Protein AF-A0AAP8NKE2-F1 (afdb_monomer_lite)

Secondary structure (DSSP, 8-state):
-----------TTTTTTTT---------SS--S-S-STT-S-GGG--HHHHHHHHHHHTT-HHHHHHHHHHHHHS-SS-TTS---HHHHHHHHHHHHHHHHSPPP----TT------HHHHHHHHHHHHHHHHHHHHHHH-TT-TTHHHHHHHHHHHHHHHHHHHHHHHHHHHHHHHHHHHHH-PPPTT-HHHHS-HHHHHHHTTPPP--HHHHHHHHHHHHHHHHHHHHHHHHHHHHHHHHHHHHHHHHHHHSTT-HHHHHHHHHHTT--SHHHHHHHHHHHT-S-HHHHTT--TTHHHHHHHHTT--

Structure (mmCIF, N/CA/C/O backbone):
data_AF-A0AAP8NKE2-F1
#
_entry.id   AF-A0AAP8NKE2-F1
#
loop_
_atom_site.group_PDB
_atom_site.id
_atom_site.type_symbol
_atom_site.label_atom_id
_atom_site.label_alt_id
_atom_site.label_comp_id
_atom_site.label_asym_id
_atom_site.label_entity_id
_atom_site.label_seq_id
_atom_site.pdbx_PDB_ins_code
_atom_site.Cartn_x
_atom_site.Cartn_y
_atom_site.Cartn_z
_atom_site.occupancy
_atom_site.B_iso_or_equiv
_atom_site.auth_seq_id
_atom_site.auth_comp_id
_atom_site.auth_asym_id
_atom_site.auth_atom_id
_atom_site.pdbx_PDB_model_num
ATOM 1 N N . MET A 1 1 ? 34.740 36.047 9.895 1.00 31.75 1 MET A N 1
ATOM 2 C CA . MET A 1 1 ? 33.260 36.004 9.889 1.00 31.75 1 MET A CA 1
ATOM 3 C C . MET A 1 1 ? 32.836 34.550 9.964 1.00 31.75 1 MET A C 1
ATOM 5 O O . MET A 1 1 ? 33.446 33.742 9.278 1.00 31.75 1 MET A O 1
ATOM 9 N N . ALA A 1 2 ? 31.857 34.220 10.805 1.00 28.42 2 ALA A N 1
ATOM 10 C CA . ALA A 1 2 ? 31.288 32.878 10.921 1.00 28.42 2 ALA A CA 1
ATOM 11 C C . ALA A 1 2 ? 29.784 32.951 10.630 1.00 28.42 2 ALA A C 1
ATOM 13 O O . ALA A 1 2 ? 29.149 33.934 11.006 1.00 28.42 2 ALA A O 1
ATOM 14 N N . ALA A 1 3 ? 29.235 31.934 9.963 1.00 23.47 3 ALA A N 1
ATOM 15 C CA . ALA A 1 3 ? 27.813 31.847 9.640 1.00 23.47 3 ALA A CA 1
ATOM 16 C C . ALA A 1 3 ? 27.340 30.380 9.640 1.00 23.47 3 ALA A C 1
ATOM 18 O O . ALA A 1 3 ? 27.379 29.693 8.627 1.00 23.47 3 ALA A O 1
ATOM 19 N N . ASN A 1 4 ? 26.919 29.934 10.823 1.00 24.94 4 ASN A N 1
ATOM 20 C CA . ASN A 1 4 ? 25.889 28.926 11.097 1.00 24.94 4 ASN A CA 1
ATOM 21 C C . ASN A 1 4 ? 25.888 27.609 10.292 1.00 24.94 4 ASN A C 1
ATOM 23 O O . ASN A 1 4 ? 25.182 27.449 9.299 1.00 24.94 4 ASN A O 1
ATOM 27 N N . ILE A 1 5 ? 26.524 26.593 10.878 1.00 28.80 5 ILE A N 1
ATOM 28 C CA . ILE A 1 5 ? 26.078 25.198 10.764 1.00 28.80 5 ILE A CA 1
ATOM 29 C C . ILE A 1 5 ? 24.963 24.984 11.801 1.00 28.80 5 ILE A C 1
ATOM 31 O O . ILE A 1 5 ? 25.285 25.057 12.983 1.00 28.80 5 ILE A O 1
ATOM 35 N N . LEU A 1 6 ? 23.711 24.696 11.397 1.00 25.72 6 LEU A N 1
ATOM 36 C CA . LEU A 1 6 ? 22.800 23.697 12.014 1.00 25.72 6 LEU A CA 1
ATOM 37 C C . LEU A 1 6 ? 21.334 23.796 11.544 1.00 25.72 6 LEU A C 1
ATOM 39 O O . LEU A 1 6 ? 20.860 24.841 11.122 1.00 25.72 6 LEU A O 1
ATOM 43 N N . SER A 1 7 ? 20.622 22.687 11.777 1.00 23.08 7 SER A N 1
ATOM 44 C CA . SER A 1 7 ? 19.161 22.518 11.799 1.00 23.08 7 SER A CA 1
ATOM 45 C C . SER A 1 7 ? 18.411 22.601 10.462 1.00 23.08 7 SER A C 1
ATOM 47 O O . SER A 1 7 ? 18.131 23.662 9.919 1.00 23.08 7 SER A O 1
ATOM 49 N N . GLY A 1 8 ? 18.022 21.423 9.972 1.00 22.94 8 GLY A N 1
ATOM 50 C CA . GLY A 1 8 ? 17.239 21.226 8.750 1.00 22.94 8 GLY A CA 1
ATOM 51 C C . GLY A 1 8 ? 17.002 19.741 8.476 1.00 22.94 8 GLY A C 1
ATOM 52 O O . GLY A 1 8 ? 17.134 19.285 7.344 1.00 22.94 8 GLY A O 1
ATOM 53 N N . MET A 1 9 ? 16.762 18.949 9.531 1.00 25.30 9 MET A N 1
ATOM 54 C CA . MET A 1 9 ? 16.660 17.491 9.433 1.00 25.30 9 MET A CA 1
ATOM 55 C C . MET A 1 9 ? 15.400 17.068 8.671 1.00 25.30 9 MET A C 1
ATOM 57 O O . MET A 1 9 ? 14.356 16.809 9.269 1.00 25.30 9 MET A O 1
ATOM 61 N N . VAL A 1 10 ? 15.531 16.893 7.353 1.00 28.73 10 VAL A N 1
ATOM 62 C CA . VAL A 1 10 ? 14.685 15.950 6.612 1.00 28.73 10 VAL A CA 1
ATOM 63 C C . VAL A 1 10 ? 14.796 14.607 7.343 1.00 28.73 10 VAL A C 1
ATOM 65 O O . VAL A 1 10 ? 15.913 14.097 7.485 1.00 28.73 10 VAL A O 1
ATOM 68 N N . PRO A 1 11 ? 13.699 14.030 7.867 1.00 31.14 11 PRO A N 1
ATOM 69 C CA . PRO A 1 11 ? 13.800 12.771 8.581 1.00 31.14 11 PRO A CA 1
ATOM 70 C C . PRO A 1 11 ? 14.266 11.706 7.588 1.00 31.14 11 PRO A C 1
ATOM 72 O O . PRO A 1 11 ? 13.741 11.605 6.478 1.00 31.14 11 PRO A O 1
ATOM 75 N N . LEU A 1 12 ? 15.258 10.910 7.998 1.00 29.89 12 LEU A N 1
ATOM 76 C CA . LEU A 1 12 ? 15.998 9.970 7.140 1.00 29.89 12 LEU A CA 1
ATOM 77 C C . LEU A 1 12 ? 15.114 8.921 6.431 1.00 29.89 12 LEU A C 1
ATOM 79 O O . LEU A 1 12 ? 15.580 8.217 5.541 1.00 29.89 12 LEU A O 1
ATOM 83 N N . SER A 1 13 ? 13.833 8.833 6.792 1.00 34.12 13 SER A N 1
ATOM 84 C CA . SER A 1 13 ? 12.802 8.053 6.114 1.00 34.12 13 SER A CA 1
ATOM 85 C C . SER A 1 13 ? 12.299 8.642 4.786 1.00 34.12 13 SER A C 1
ATOM 87 O O . SER A 1 13 ? 11.795 7.863 3.986 1.00 34.12 13 SER A O 1
ATOM 89 N N . LEU A 1 14 ? 12.420 9.949 4.498 1.00 32.44 14 LEU A N 1
ATOM 90 C CA . LEU A 1 14 ? 12.044 10.494 3.174 1.00 32.44 14 LEU A CA 1
ATOM 91 C C . LEU A 1 14 ? 13.150 10.291 2.132 1.00 32.44 14 LEU A C 1
ATOM 93 O O . LEU A 1 14 ? 12.865 9.896 1.002 1.00 32.44 14 LEU A O 1
ATOM 97 N N . SER A 1 15 ? 14.412 10.509 2.510 1.00 29.72 15 SER A N 1
ATOM 98 C CA . SER A 1 15 ? 15.557 10.495 1.584 1.00 29.72 15 SER A CA 1
ATOM 99 C C . SER A 1 15 ? 15.799 9.139 0.900 1.00 29.72 15 SER A C 1
ATOM 101 O O . SER A 1 15 ? 16.466 9.087 -0.127 1.00 29.72 15 SER A O 1
ATOM 103 N N . PHE A 1 16 ? 15.238 8.050 1.440 1.00 34.50 16 PHE A N 1
ATOM 104 C CA . PHE A 1 16 ? 15.260 6.704 0.846 1.00 34.50 16 PHE A CA 1
ATOM 105 C C . PHE A 1 16 ? 13.999 6.339 0.032 1.00 34.50 16 PHE A C 1
ATOM 107 O O . PHE A 1 16 ? 13.976 5.288 -0.611 1.00 34.50 16 PHE A O 1
ATOM 114 N N . PHE A 1 17 ? 12.954 7.175 0.052 1.00 33.50 17 PHE A N 1
ATOM 115 C CA . PHE A 1 17 ? 11.680 6.928 -0.642 1.00 33.50 17 PHE A CA 1
ATOM 116 C C . PHE A 1 17 ? 11.489 7.776 -1.906 1.00 33.50 17 PHE A C 1
ATOM 118 O O . PHE A 1 17 ? 10.882 7.296 -2.856 1.00 33.50 17 PHE A O 1
ATOM 125 N N . LEU A 1 18 ? 12.047 8.989 -1.965 1.00 34.84 18 LEU A N 1
ATOM 126 C CA . LEU A 1 18 ? 11.842 9.955 -3.062 1.00 34.84 18 LEU A CA 1
ATOM 127 C C . LEU A 1 18 ? 12.580 9.632 -4.388 1.00 34.84 18 LEU A C 1
ATOM 129 O O . LEU A 1 18 ? 12.822 10.531 -5.187 1.00 34.84 18 LEU A O 1
ATOM 133 N N . LEU A 1 19 ? 12.971 8.375 -4.634 1.00 33.53 19 LEU A N 1
ATOM 134 C CA . LEU A 1 19 ? 13.782 7.993 -5.806 1.00 33.53 19 LEU A CA 1
ATOM 135 C C . LEU A 1 19 ? 13.310 6.744 -6.574 1.00 33.53 19 LEU A C 1
ATOM 137 O O . LEU A 1 19 ? 13.827 6.495 -7.658 1.00 33.53 19 LEU A O 1
ATOM 141 N N . PHE A 1 20 ? 12.362 5.951 -6.057 1.00 31.27 20 PHE A N 1
ATOM 142 C CA . PHE A 1 20 ? 11.960 4.672 -6.672 1.00 31.27 20 PHE A CA 1
ATOM 143 C C . PHE A 1 20 ? 10.499 4.319 -6.335 1.00 31.27 20 PHE A C 1
ATOM 145 O O . PHE A 1 20 ? 10.055 4.665 -5.241 1.00 31.27 20 PHE A O 1
ATOM 152 N N . SER A 1 21 ? 9.803 3.529 -7.178 1.00 26.30 21 SER A N 1
ATOM 153 C CA . SER A 1 21 ? 9.224 2.200 -6.811 1.00 26.30 21 SER A CA 1
ATOM 154 C C . SER A 1 21 ? 8.017 1.735 -7.672 1.00 26.30 21 SER A C 1
ATOM 156 O O . SER A 1 21 ? 6.879 1.962 -7.275 1.00 26.30 21 SER A O 1
ATOM 158 N N . LEU A 1 22 ? 8.206 1.017 -8.795 1.00 36.56 22 LEU A N 1
ATOM 159 C CA . LEU A 1 22 ? 7.122 0.647 -9.741 1.00 36.56 22 LEU A CA 1
ATOM 160 C C . LEU A 1 22 ? 6.667 -0.837 -9.694 1.00 36.56 22 LEU A C 1
ATOM 162 O O . LEU A 1 22 ? 7.452 -1.697 -10.070 1.00 36.56 22 LEU A O 1
ATOM 166 N N . GLY A 1 23 ? 5.379 -1.079 -9.374 1.00 36.84 23 GLY A N 1
ATOM 167 C CA . GLY A 1 23 ? 4.436 -2.071 -9.970 1.00 36.84 23 GLY A CA 1
ATOM 168 C C . GLY A 1 23 ? 4.787 -3.562 -10.037 1.00 36.84 23 GLY A C 1
ATOM 169 O O . GLY A 1 23 ? 5.824 -4.000 -9.561 1.00 36.84 23 GLY A O 1
ATOM 170 N N . SER A 1 24 ? 3.970 -4.430 -10.649 1.00 34.19 24 SER A N 1
ATOM 171 C CA . SER A 1 24 ? 2.506 -4.497 -10.918 1.00 34.19 24 SER A CA 1
ATOM 172 C C . SER A 1 24 ? 2.194 -5.991 -11.242 1.00 34.19 24 SER A C 1
ATOM 174 O O . SER A 1 24 ? 3.130 -6.772 -11.403 1.00 34.19 24 SER A O 1
ATOM 176 N N . ARG A 1 25 ? 0.992 -6.589 -11.293 1.00 38.47 25 ARG A N 1
ATOM 177 C CA . ARG A 1 25 ? -0.449 -6.260 -11.107 1.00 38.47 25 ARG A CA 1
ATOM 178 C C . ARG A 1 25 ? -1.024 -7.304 -10.078 1.00 38.47 25 ARG A C 1
ATOM 180 O O . ARG A 1 25 ? -0.215 -7.834 -9.310 1.00 38.47 25 ARG A O 1
ATOM 187 N N . ALA A 1 26 ? -2.301 -7.697 -9.908 1.00 26.69 26 ALA A N 1
ATOM 188 C CA . ALA A 1 26 ? -3.586 -7.598 -10.634 1.00 26.69 26 ALA A CA 1
ATOM 189 C C . ALA A 1 26 ? -4.785 -7.690 -9.628 1.00 26.69 26 ALA A C 1
ATOM 191 O O . ALA A 1 26 ? -4.562 -7.508 -8.435 1.00 26.69 26 ALA A O 1
ATOM 192 N N . ASP A 1 27 ?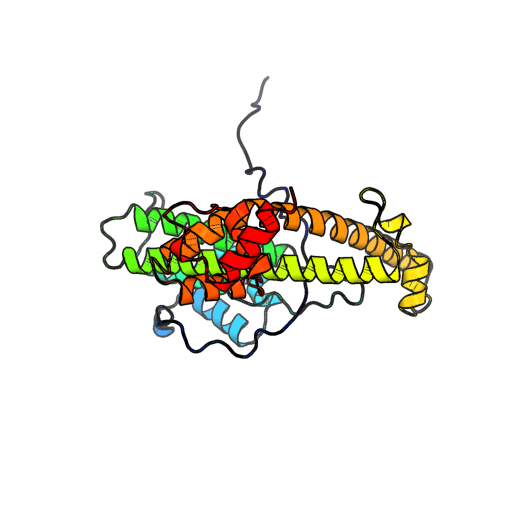 -6.001 -8.018 -10.103 1.00 28.39 27 ASP A N 1
ATOM 193 C CA . ASP A 1 27 ? -7.243 -8.350 -9.358 1.00 28.39 27 ASP A CA 1
ATOM 194 C C . ASP A 1 27 ? -7.671 -7.396 -8.222 1.00 28.39 27 ASP A C 1
ATOM 196 O O . ASP A 1 27 ? -7.591 -7.719 -7.038 1.00 28.39 27 ASP A O 1
ATOM 200 N N . GLU A 1 28 ? -8.228 -6.235 -8.590 1.00 32.09 28 GLU A N 1
ATOM 201 C CA . GLU A 1 28 ? -8.911 -5.315 -7.657 1.00 32.09 28 GLU A CA 1
ATOM 202 C C . GLU A 1 28 ? -10.173 -4.676 -8.294 1.00 32.09 28 GLU A C 1
ATOM 204 O O . GLU A 1 28 ? -10.420 -3.483 -8.163 1.00 32.09 28 GLU A O 1
ATOM 209 N N . ALA A 1 29 ? -10.965 -5.466 -9.034 1.00 27.52 29 ALA A N 1
ATOM 210 C CA . ALA A 1 29 ? -12.090 -4.977 -9.853 1.00 27.52 29 ALA A CA 1
ATOM 211 C C . ALA A 1 29 ? -13.505 -5.274 -9.300 1.00 27.52 29 ALA A C 1
ATOM 213 O O . ALA A 1 29 ? -14.485 -4.967 -9.973 1.00 27.52 29 ALA A O 1
ATOM 214 N N . ALA A 1 30 ? -13.635 -5.903 -8.122 1.00 29.97 30 ALA A N 1
ATOM 215 C CA . ALA A 1 30 ? -14.921 -6.443 -7.648 1.00 29.97 30 ALA A CA 1
ATOM 216 C C . ALA A 1 30 ? -15.098 -6.489 -6.110 1.00 29.97 30 ALA A C 1
ATOM 218 O O . ALA A 1 30 ? -15.648 -7.454 -5.589 1.00 29.97 30 ALA A O 1
ATOM 219 N N . VAL A 1 31 ? -14.633 -5.472 -5.366 1.00 30.06 31 VAL A N 1
ATOM 220 C CA . VAL A 1 31 ? -15.015 -5.269 -3.947 1.00 30.06 31 VAL A CA 1
ATOM 221 C C . VAL A 1 31 ? -15.113 -3.770 -3.634 1.00 30.06 31 VAL A C 1
ATOM 223 O O . VAL A 1 31 ? -14.106 -3.149 -3.297 1.00 30.06 31 VAL A O 1
ATOM 226 N N . TYR A 1 32 ? -16.313 -3.188 -3.730 1.00 33.03 32 TYR A N 1
ATOM 227 C CA . TYR A 1 32 ? -16.563 -1.786 -3.346 1.00 33.03 32 TYR A CA 1
ATOM 228 C C . TYR A 1 32 ? -17.783 -1.559 -2.430 1.00 33.03 32 TYR A C 1
ATOM 230 O O . TYR A 1 32 ? -17.917 -0.459 -1.898 1.00 33.03 32 TYR A O 1
ATOM 238 N N . ASP A 1 33 ? -18.613 -2.578 -2.175 1.00 29.25 33 ASP A N 1
ATOM 239 C CA . ASP A 1 33 ? -19.955 -2.384 -1.593 1.00 29.25 33 ASP A CA 1
ATOM 240 C C . ASP A 1 33 ? -20.057 -2.484 -0.051 1.00 29.25 33 ASP A C 1
ATOM 242 O O . ASP A 1 33 ? -21.057 -2.055 0.517 1.00 29.25 33 ASP A O 1
ATOM 246 N N . ASP A 1 34 ? -19.036 -2.996 0.656 1.00 33.88 34 ASP A N 1
ATOM 247 C CA . ASP A 1 34 ? -19.110 -3.321 2.102 1.00 33.88 34 ASP A CA 1
ATOM 248 C C . ASP A 1 34 ? -18.178 -2.473 3.003 1.00 33.88 34 ASP A C 1
ATOM 250 O O . ASP A 1 34 ? -17.305 -2.972 3.731 1.00 33.88 34 ASP A O 1
ATOM 254 N N . LEU A 1 35 ? -18.375 -1.148 2.981 1.00 33.84 35 LEU A N 1
ATOM 255 C CA . LEU A 1 35 ? -17.785 -0.191 3.931 1.00 33.84 35 LEU A CA 1
ATOM 256 C C . LEU A 1 35 ? -18.803 0.910 4.308 1.00 33.84 35 LEU A C 1
ATOM 258 O O . LEU A 1 35 ? -19.288 1.599 3.413 1.00 33.84 35 LEU A O 1
ATOM 262 N N . PRO A 1 36 ? -19.103 1.143 5.607 1.00 32.56 36 PRO A N 1
ATOM 263 C CA . PRO A 1 36 ? -20.065 2.168 6.025 1.00 32.56 36 PRO A CA 1
ATOM 264 C C . PRO A 1 36 ? -19.702 3.578 5.546 1.00 32.56 36 PRO A C 1
ATOM 266 O O . PRO A 1 36 ? -18.541 3.998 5.609 1.00 32.56 36 PRO A O 1
ATOM 269 N N . SER A 1 37 ? -20.710 4.328 5.107 1.00 39.19 37 SER A N 1
ATOM 270 C CA . SER A 1 37 ? -20.568 5.546 4.312 1.00 39.19 37 SER A CA 1
ATOM 271 C C . SER A 1 37 ? -20.174 6.801 5.108 1.00 39.19 37 SER A C 1
ATOM 273 O O . SER A 1 37 ? -20.837 7.829 5.070 1.00 39.19 37 SER A O 1
ATOM 275 N N . PHE A 1 38 ? -18.964 6.817 5.682 1.00 41.28 38 PHE A N 1
ATOM 276 C CA . PHE A 1 38 ? -18.249 8.100 5.864 1.00 41.28 38 PHE A CA 1
ATOM 277 C C . PHE A 1 38 ? -17.810 8.712 4.509 1.00 41.28 38 PHE A C 1
ATOM 279 O O . PHE A 1 38 ? -17.239 9.796 4.455 1.00 41.28 38 PHE A O 1
ATOM 286 N N . MET A 1 39 ? -18.093 8.013 3.403 1.00 44.38 39 MET A N 1
ATOM 287 C CA . MET A 1 39 ? -18.121 8.555 2.044 1.00 44.38 39 MET A CA 1
ATOM 288 C C . MET A 1 39 ? -19.336 9.472 1.788 1.00 44.38 39 MET A C 1
ATOM 290 O O . MET A 1 39 ? -19.294 10.214 0.815 1.00 44.38 39 MET A O 1
ATOM 294 N N . ASP A 1 40 ? -20.346 9.519 2.674 1.00 45.09 40 ASP A N 1
ATOM 295 C CA . ASP A 1 40 ? -21.447 10.506 2.628 1.00 45.09 40 ASP A CA 1
ATOM 296 C C . ASP A 1 40 ? -21.013 11.912 3.106 1.00 45.09 40 ASP A C 1
ATOM 298 O O . ASP A 1 40 ? -21.825 12.728 3.555 1.00 45.09 40 ASP A O 1
ATOM 302 N N . ILE A 1 41 ? -19.724 12.244 2.947 1.00 48.91 41 ILE A N 1
ATOM 303 C CA . ILE A 1 41 ? -19.310 13.634 2.749 1.00 48.91 41 ILE A CA 1
ATOM 304 C C . ILE A 1 41 ? -19.987 14.073 1.452 1.00 48.91 41 ILE A C 1
ATOM 306 O O . ILE A 1 41 ? -19.528 13.760 0.352 1.00 48.91 41 ILE A O 1
ATOM 310 N N . ARG A 1 42 ? -21.132 14.747 1.594 1.00 53.03 42 ARG A N 1
ATOM 311 C CA . ARG A 1 42 ? -21.948 15.196 0.466 1.00 53.03 42 ARG A CA 1
ATOM 312 C C . ARG A 1 42 ? -21.061 15.924 -0.536 1.00 53.03 42 ARG A C 1
ATOM 314 O O . ARG A 1 42 ? -20.423 16.909 -0.175 1.00 53.03 42 ARG A O 1
ATOM 321 N N . ILE A 1 43 ? -21.070 15.488 -1.793 1.00 54.22 43 ILE A N 1
ATOM 322 C CA . ILE A 1 43 ? -20.271 16.106 -2.868 1.00 54.22 43 ILE A CA 1
ATOM 323 C C . ILE A 1 43 ? -20.611 17.608 -3.003 1.00 54.22 43 ILE A C 1
ATOM 325 O O . ILE A 1 43 ? -19.742 18.426 -3.292 1.00 54.22 43 ILE A O 1
ATOM 329 N N . GLU A 1 44 ? -21.852 17.971 -2.656 1.00 55.81 44 GLU A N 1
ATOM 330 C CA . GLU A 1 44 ? -22.388 19.328 -2.455 1.00 55.81 44 GLU A CA 1
ATOM 331 C C . GLU A 1 44 ? -21.535 20.244 -1.546 1.00 55.81 44 GLU A C 1
ATOM 333 O O . GLU A 1 44 ? -21.557 21.460 -1.718 1.00 55.81 44 GLU A O 1
ATOM 338 N N . ARG A 1 45 ? -20.812 19.679 -0.568 1.00 60.41 45 ARG A N 1
ATOM 339 C CA . ARG A 1 45 ? -20.007 20.390 0.447 1.00 60.41 45 ARG A CA 1
ATOM 340 C C . ARG A 1 45 ? -18.507 20.426 0.155 1.00 60.41 45 ARG A C 1
ATOM 342 O O . ARG A 1 45 ? -17.760 21.065 0.889 1.00 60.41 45 ARG A O 1
ATOM 349 N N . LEU A 1 46 ? -18.047 19.721 -0.872 1.00 66.00 46 LEU A N 1
ATOM 350 C CA . LEU A 1 46 ? -16.625 19.664 -1.195 1.00 66.00 46 LEU A CA 1
ATOM 351 C C . LEU A 1 46 ? -16.140 21.014 -1.753 1.00 66.00 46 LEU A C 1
ATOM 353 O O . LEU A 1 46 ? -16.824 21.661 -2.557 1.00 66.00 46 LEU A O 1
ATOM 357 N N . SER A 1 47 ? -14.939 21.429 -1.356 1.00 72.88 47 SER A N 1
ATOM 358 C CA . SER A 1 47 ? -14.276 22.633 -1.864 1.00 72.88 47 SER A CA 1
ATOM 359 C C . SER A 1 47 ? -13.950 22.517 -3.361 1.00 72.88 47 SER A C 1
ATOM 361 O O . SER A 1 47 ? -14.088 21.450 -3.968 1.00 72.88 47 SER A O 1
ATOM 363 N N . GLY A 1 48 ? -13.510 23.622 -3.974 1.00 83.81 48 GLY A N 1
ATOM 364 C CA . GLY A 1 48 ? -13.140 23.650 -5.394 1.00 83.81 48 GLY A CA 1
ATOM 365 C C . GLY A 1 48 ? -12.078 22.606 -5.752 1.00 83.81 48 GLY A C 1
ATOM 366 O O . GLY A 1 48 ? -12.289 21.816 -6.669 1.00 83.81 48 GLY A O 1
ATOM 367 N N . ASP A 1 49 ? -10.988 22.533 -4.979 1.00 88.69 49 ASP A N 1
ATOM 368 C CA . ASP A 1 49 ? -9.935 21.528 -5.178 1.00 88.69 49 ASP A CA 1
ATOM 369 C C . ASP A 1 49 ? -10.452 20.098 -4.962 1.00 88.69 49 ASP A C 1
ATOM 371 O O . ASP A 1 49 ? -10.110 19.193 -5.720 1.00 88.69 49 ASP A O 1
ATOM 375 N N . ALA A 1 50 ? -11.286 19.881 -3.938 1.00 86.38 50 ALA A N 1
ATOM 376 C CA . ALA A 1 50 ? -11.792 18.553 -3.604 1.00 86.38 50 ALA A CA 1
ATOM 377 C C . ALA A 1 50 ? -12.728 17.992 -4.688 1.00 86.38 50 ALA A C 1
ATOM 379 O O . ALA A 1 50 ? -12.628 16.807 -5.011 1.00 86.38 50 ALA A O 1
ATOM 380 N N . ARG A 1 51 ? -13.587 18.834 -5.285 1.00 87.88 51 ARG A N 1
ATOM 381 C CA . ARG A 1 51 ? -14.398 18.463 -6.458 1.00 87.88 51 ARG A CA 1
ATOM 382 C C . ARG A 1 51 ? -13.536 18.241 -7.691 1.00 87.88 51 ARG A C 1
ATOM 384 O O . ARG A 1 51 ? -13.586 17.157 -8.249 1.00 87.88 51 ARG A O 1
ATOM 391 N N . HIS A 1 52 ? -12.680 19.196 -8.046 1.00 91.62 52 HIS A N 1
ATOM 392 C CA . HIS A 1 52 ? -11.829 19.106 -9.239 1.00 91.62 52 HIS A CA 1
ATOM 393 C C . HIS A 1 52 ? -10.929 17.860 -9.241 1.00 91.62 52 HIS A C 1
ATOM 395 O O . HIS A 1 52 ? -10.845 17.144 -10.238 1.00 91.62 52 HIS A O 1
ATOM 401 N N . LEU A 1 53 ? -10.306 17.531 -8.103 1.00 91.44 53 LEU A N 1
ATOM 402 C CA . LEU A 1 53 ? -9.527 16.298 -7.966 1.00 91.44 53 LEU A CA 1
ATOM 403 C C . LEU A 1 53 ? -10.409 15.039 -8.042 1.00 91.44 53 LEU A C 1
ATOM 405 O O . LEU A 1 53 ? -9.969 14.035 -8.600 1.00 91.44 53 LEU A O 1
ATOM 409 N N . LYS A 1 54 ? -11.652 15.073 -7.541 1.00 89.12 54 LYS A N 1
ATOM 410 C CA . LYS A 1 54 ? -12.596 13.962 -7.728 1.00 89.12 54 LYS A CA 1
ATOM 411 C C . LYS A 1 54 ? -12.977 13.806 -9.203 1.00 89.12 54 LYS A C 1
ATOM 413 O O . LYS A 1 54 ? -12.925 12.695 -9.715 1.00 89.12 54 LYS A O 1
ATOM 418 N N . ASP A 1 55 ? -13.276 14.899 -9.898 1.00 90.50 55 ASP A N 1
ATOM 419 C CA . ASP A 1 55 ? -13.673 14.888 -11.307 1.00 90.50 55 ASP A CA 1
ATOM 420 C C . ASP A 1 55 ? -12.556 14.320 -12.201 1.00 90.50 55 ASP A C 1
ATOM 422 O O . ASP A 1 55 ? -12.834 13.550 -13.120 1.00 90.50 55 ASP A O 1
ATOM 426 N N . LEU A 1 56 ? -11.285 14.640 -11.920 1.00 91.19 56 LEU A N 1
ATOM 427 C CA . LEU A 1 56 ? -10.128 14.044 -12.605 1.00 91.19 56 LEU A CA 1
ATOM 428 C C . LEU A 1 56 ? -9.995 12.537 -12.337 1.00 91.19 56 LEU A C 1
ATOM 430 O O . LEU A 1 56 ? -9.672 11.779 -13.254 1.00 91.19 56 LEU A O 1
ATOM 434 N N . LEU A 1 57 ? -10.248 12.101 -11.099 1.00 87.69 57 LEU A N 1
ATOM 435 C CA . LEU A 1 57 ? -10.197 10.693 -10.702 1.00 87.69 57 LEU A CA 1
ATOM 436 C C . LEU A 1 57 ? -11.332 9.879 -11.346 1.00 87.69 57 LEU A C 1
ATOM 438 O O . LEU A 1 57 ? -11.068 8.822 -11.915 1.00 87.69 57 LEU A O 1
ATOM 442 N N . ASP A 1 58 ? -12.561 10.402 -11.326 1.00 86.38 58 ASP A N 1
ATOM 443 C CA . ASP A 1 58 ? -13.741 9.820 -11.981 1.00 86.38 58 ASP A CA 1
ATOM 444 C C . ASP A 1 58 ? -13.546 9.708 -13.508 1.00 86.38 58 ASP A C 1
ATOM 446 O O . ASP A 1 58 ? -13.959 8.729 -14.125 1.00 86.38 58 ASP A O 1
ATOM 450 N N . GLN A 1 59 ? -12.866 10.685 -14.123 1.00 88.19 59 GLN A N 1
ATOM 451 C CA . GLN A 1 59 ? -12.489 10.675 -15.545 1.00 88.19 59 GLN A CA 1
ATOM 452 C C . GLN A 1 59 ? -11.297 9.751 -15.869 1.00 88.19 59 GLN A C 1
ATOM 454 O O . GLN A 1 59 ? -10.888 9.675 -17.029 1.00 88.19 59 GLN A O 1
ATOM 459 N N . GLY A 1 60 ? -10.692 9.085 -14.878 1.00 84.00 60 GLY A N 1
ATOM 460 C CA . GLY A 1 60 ? -9.512 8.231 -15.067 1.00 84.00 60 GLY A CA 1
ATOM 461 C C . GLY A 1 60 ? -8.225 8.985 -15.436 1.00 84.00 60 GLY A C 1
ATOM 462 O O . GLY A 1 60 ? -7.247 8.367 -15.862 1.00 84.00 60 GLY A O 1
ATOM 463 N N . LYS A 1 61 ? -8.185 10.314 -15.269 1.00 87.44 61 LYS A N 1
ATOM 464 C CA . LYS A 1 61 ? -7.048 11.184 -15.620 1.00 87.44 61 LYS A CA 1
ATOM 465 C C . LYS A 1 61 ? -5.974 11.170 -14.529 1.00 87.44 61 LYS A C 1
ATOM 467 O O . LYS A 1 61 ? -5.659 12.190 -13.924 1.00 87.44 61 LYS A O 1
ATOM 472 N N . LEU A 1 62 ? -5.414 9.991 -14.259 1.00 84.50 62 LEU A N 1
ATOM 473 C CA . LEU A 1 62 ? -4.541 9.750 -13.101 1.00 84.50 62 LEU A CA 1
ATOM 474 C C . LEU A 1 62 ? -3.267 10.616 -13.102 1.00 84.50 62 LEU A C 1
ATOM 476 O O . LEU A 1 62 ? -2.886 11.126 -12.052 1.00 84.50 62 LEU A O 1
ATOM 480 N N . GLY A 1 63 ? -2.661 10.864 -14.269 1.00 82.50 63 GLY A N 1
ATOM 481 C CA . GLY A 1 63 ? -1.513 11.774 -14.386 1.00 82.50 63 GLY A CA 1
ATOM 482 C C . GLY A 1 63 ? -1.857 13.213 -13.975 1.00 82.50 63 GLY A C 1
ATOM 483 O O . GLY A 1 63 ? -1.205 13.777 -13.095 1.00 82.50 63 GLY A O 1
ATOM 484 N N . ASP A 1 64 ? -2.934 13.769 -14.543 1.00 88.69 64 ASP A N 1
ATOM 485 C CA . ASP A 1 64 ? -3.441 15.109 -14.213 1.00 88.69 64 ASP A CA 1
ATOM 486 C C . ASP A 1 64 ? -3.841 15.212 -12.733 1.00 88.69 64 ASP A C 1
ATOM 488 O O . ASP A 1 64 ? -3.566 16.224 -12.085 1.00 88.69 64 ASP A O 1
ATOM 492 N N . PHE A 1 65 ? -4.477 14.160 -12.201 1.00 91.12 65 PHE A N 1
ATOM 493 C CA . PHE A 1 65 ? -4.886 14.033 -10.803 1.00 91.12 65 PHE A CA 1
ATOM 494 C C . PHE A 1 65 ? -3.686 14.120 -9.860 1.00 91.12 65 PHE A C 1
ATOM 496 O O . PHE A 1 65 ? -3.685 14.957 -8.960 1.00 91.12 65 PHE A O 1
ATOM 503 N N . TYR A 1 66 ? -2.642 13.310 -10.064 1.00 88.25 66 TYR A N 1
ATOM 504 C CA . TYR A 1 66 ? -1.467 13.328 -9.189 1.00 88.25 66 TYR A CA 1
ATOM 505 C C . TYR A 1 66 ? -0.657 14.622 -9.325 1.00 88.25 66 TYR A C 1
ATOM 507 O O . TYR A 1 66 ? -0.242 15.187 -8.311 1.00 88.25 66 TYR A O 1
ATOM 515 N N . GLN A 1 67 ? -0.507 15.149 -10.546 1.00 89.50 67 GLN A N 1
ATOM 516 C CA . GLN A 1 67 ? 0.160 16.431 -10.792 1.00 89.50 67 GLN A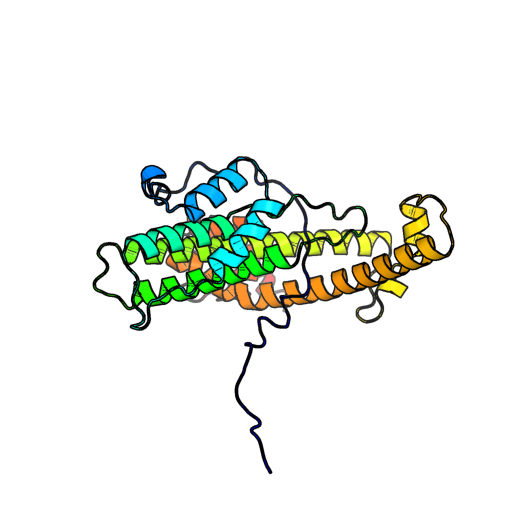 CA 1
ATOM 517 C C . GLN A 1 67 ? -0.530 17.600 -10.068 1.00 89.50 67 GLN A C 1
ATOM 519 O O . GLN A 1 67 ? 0.152 18.494 -9.568 1.00 89.50 67 GLN A O 1
ATOM 524 N N . GLN A 1 68 ? -1.864 17.601 -9.990 1.00 93.19 68 GLN A N 1
ATOM 525 C CA . GLN A 1 68 ? -2.635 18.674 -9.350 1.00 93.19 68 GLN A CA 1
ATOM 526 C C . GLN A 1 68 ? -2.905 18.422 -7.860 1.00 93.19 68 GLN A C 1
ATOM 528 O O . GLN A 1 68 ? -3.041 19.377 -7.098 1.00 93.19 68 GLN A O 1
ATOM 533 N N . ALA A 1 69 ? -2.903 17.167 -7.406 1.00 93.56 69 ALA A N 1
ATOM 534 C CA . ALA A 1 69 ? -3.024 16.837 -5.991 1.00 93.56 69 ALA A CA 1
ATOM 535 C C . ALA A 1 69 ? -1.783 17.259 -5.189 1.00 93.56 69 ALA A C 1
ATOM 537 O O . ALA A 1 69 ? -1.934 17.782 -4.087 1.00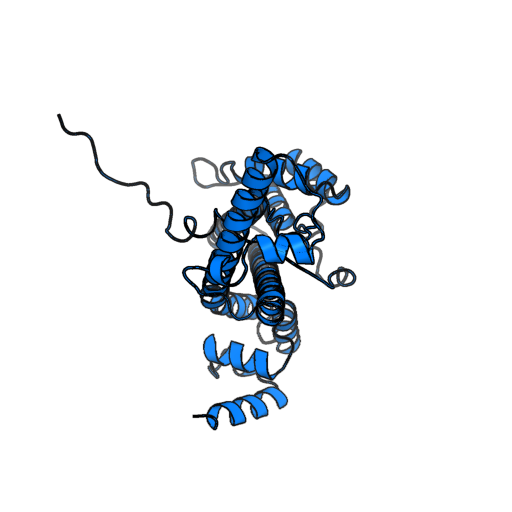 93.56 69 ALA A O 1
ATOM 538 N N . LEU A 1 70 ? -0.561 17.084 -5.715 1.00 92.31 70 LEU A N 1
ATOM 539 C CA . LEU A 1 70 ? 0.663 17.379 -4.956 1.00 92.31 70 LEU A CA 1
ATOM 540 C C . LEU A 1 70 ? 0.750 18.841 -4.455 1.00 92.31 70 LEU A C 1
ATOM 542 O O . LEU A 1 70 ? 1.016 19.022 -3.265 1.00 92.31 70 LEU A O 1
ATOM 546 N N . PRO A 1 71 ? 0.463 19.886 -5.265 1.00 92.94 71 PRO A N 1
ATOM 547 C CA . PRO A 1 71 ? 0.363 21.263 -4.774 1.00 92.94 71 PRO A CA 1
ATOM 548 C C . PRO A 1 71 ? -0.701 21.458 -3.687 1.00 92.94 71 PRO A C 1
ATOM 550 O O . PRO A 1 71 ? -0.436 22.135 -2.697 1.00 92.94 71 PRO A O 1
ATOM 553 N N . VAL A 1 72 ? -1.883 20.844 -3.830 1.00 93.62 72 VAL A N 1
ATOM 554 C CA . VAL A 1 72 ? -2.988 20.954 -2.857 1.00 93.62 72 VAL A CA 1
ATOM 555 C C . VAL A 1 72 ? -2.600 20.330 -1.515 1.00 93.62 72 VAL A C 1
ATOM 557 O O . VAL A 1 72 ? -2.789 20.946 -0.471 1.00 93.62 72 VAL A O 1
ATOM 560 N N . LEU A 1 73 ? -1.981 19.146 -1.534 1.00 93.06 73 LEU A N 1
ATOM 561 C CA . LEU A 1 73 ? -1.475 18.466 -0.337 1.00 93.06 73 LEU A CA 1
ATOM 562 C C . LEU A 1 73 ? -0.299 19.194 0.325 1.00 93.06 73 LEU A C 1
ATOM 564 O O . LEU A 1 73 ? -0.025 18.947 1.502 1.00 93.06 73 LEU A O 1
ATOM 568 N N . ASN A 1 74 ? 0.439 20.006 -0.440 1.00 93.06 74 ASN A N 1
ATOM 569 C CA . ASN A 1 74 ? 1.602 20.760 0.023 1.00 93.06 74 ASN A CA 1
ATOM 570 C C . ASN A 1 74 ? 1.259 22.085 0.710 1.00 93.06 74 ASN A C 1
ATOM 572 O O . ASN A 1 74 ? 2.146 22.632 1.364 1.00 93.06 74 ASN A O 1
ATOM 576 N N . ARG A 1 75 ? 0.004 22.547 0.628 1.00 92.25 75 ARG A N 1
ATOM 577 C CA . ARG A 1 75 ? -0.515 23.651 1.449 1.00 92.25 75 ARG A CA 1
ATOM 578 C C . ARG A 1 75 ? -0.380 23.326 2.941 1.00 92.25 75 ARG A C 1
ATOM 580 O O . ARG A 1 75 ? -0.275 22.160 3.340 1.00 92.25 75 ARG A O 1
ATOM 587 N N . GLU A 1 76 ? -0.374 24.362 3.767 1.00 89.25 76 GLU A N 1
ATOM 588 C CA . GLU A 1 76 ? -0.376 24.197 5.218 1.00 89.25 76 GLU A CA 1
ATOM 589 C C . GLU A 1 76 ? -1.725 23.619 5.673 1.00 89.25 76 GLU A C 1
ATOM 591 O O . GLU A 1 76 ? -2.766 23.899 5.084 1.00 89.25 76 GLU A O 1
ATOM 596 N N . LEU A 1 77 ? -1.689 22.715 6.658 1.00 87.38 77 LEU A N 1
ATOM 597 C CA . LEU A 1 77 ? -2.889 22.009 7.130 1.00 87.38 77 LEU A CA 1
ATOM 598 C C . LEU A 1 77 ? -3.605 22.749 8.255 1.00 87.38 77 LEU A C 1
ATOM 600 O O . LEU A 1 77 ? -4.787 22.518 8.462 1.00 87.38 77 LEU A O 1
ATOM 604 N N . PHE A 1 78 ? -2.865 23.538 9.025 1.00 89.00 78 PHE A N 1
ATOM 605 C CA . PHE A 1 78 ? -3.334 24.181 10.241 1.00 89.00 78 PHE A CA 1
ATOM 606 C C . PHE A 1 78 ? -3.073 25.679 10.127 1.00 89.00 78 PHE A C 1
ATOM 608 O O . PHE A 1 78 ? -2.126 26.073 9.445 1.00 89.00 78 PHE A O 1
ATOM 615 N N . ASP A 1 79 ? -3.899 26.480 10.791 1.00 87.25 79 ASP A N 1
ATOM 616 C CA . ASP A 1 79 ? -3.677 27.920 10.936 1.00 87.25 79 ASP A CA 1
ATOM 617 C C . ASP A 1 79 ? -2.503 28.234 11.894 1.00 87.25 79 ASP A C 1
ATOM 619 O O . ASP A 1 79 ? -1.868 27.332 12.453 1.00 87.25 79 ASP A O 1
ATOM 623 N N . GLU A 1 80 ? -2.198 29.524 12.077 1.00 86.44 80 GLU A N 1
ATOM 624 C CA . GLU A 1 80 ? -1.089 30.001 12.921 1.00 86.44 80 GLU A CA 1
ATOM 625 C C . GLU A 1 80 ? -1.215 29.576 14.401 1.00 86.44 80 GLU A C 1
ATOM 627 O O . GLU A 1 80 ? -0.197 29.385 15.068 1.00 86.44 80 GLU A O 1
ATOM 632 N N . ASP A 1 81 ? -2.439 29.351 14.900 1.00 84.19 81 ASP A N 1
ATOM 633 C CA . ASP A 1 81 ? -2.725 28.857 16.257 1.00 84.19 81 ASP A CA 1
ATOM 634 C C . ASP A 1 81 ? -2.689 27.310 16.348 1.00 84.19 81 ASP A C 1
ATOM 636 O O . ASP A 1 81 ? -2.915 26.726 17.414 1.00 84.19 81 ASP A O 1
ATOM 640 N N . GLY A 1 82 ? -2.416 26.611 15.238 1.00 82.56 82 GLY A N 1
ATOM 641 C CA . GLY A 1 82 ? -2.516 25.150 15.135 1.00 82.56 82 GLY A CA 1
ATOM 642 C C . GLY A 1 82 ? -3.960 24.636 15.039 1.00 82.56 82 GLY A C 1
ATOM 643 O O . GLY A 1 82 ? -4.216 23.446 15.259 1.00 82.56 82 GLY A O 1
ATOM 644 N N . GLY A 1 83 ? -4.907 25.526 14.747 1.00 83.31 83 GLY A N 1
ATOM 645 C CA . GLY A 1 83 ? -6.315 25.249 14.516 1.00 83.31 83 GLY A CA 1
ATOM 646 C C . GLY A 1 83 ? -6.621 24.746 13.102 1.00 83.31 83 GLY A C 1
ATOM 647 O O . GLY A 1 83 ? -5.737 24.478 12.290 1.00 83.31 83 GLY A O 1
ATOM 648 N N . MET A 1 84 ? -7.912 24.515 12.865 1.00 84.00 84 MET A N 1
ATOM 649 C CA . MET A 1 84 ? -8.508 24.049 11.608 1.00 84.00 84 MET A CA 1
ATOM 650 C C . MET A 1 84 ? -10.032 24.149 11.766 1.00 84.00 84 MET A C 1
ATOM 652 O O . MET A 1 84 ? -10.574 23.703 12.787 1.00 84.00 84 MET A O 1
ATOM 656 N N . THR A 1 85 ? -10.754 24.710 10.795 1.00 80.75 85 THR A N 1
ATOM 657 C CA . THR A 1 85 ? -12.228 24.714 10.822 1.00 80.75 85 THR A CA 1
ATOM 658 C C . THR A 1 85 ? -12.803 23.320 10.516 1.00 80.75 85 THR A C 1
ATOM 660 O O . THR A 1 85 ? -12.128 22.478 9.920 1.00 80.75 85 THR A O 1
ATOM 663 N N . PRO A 1 86 ? -14.072 23.032 10.873 1.00 75.62 86 PRO A N 1
ATOM 664 C CA . PRO A 1 86 ? -14.703 21.758 10.521 1.00 75.62 86 PRO A CA 1
ATOM 665 C C . PRO A 1 86 ? -14.755 21.485 9.009 1.00 75.62 86 PRO A C 1
ATOM 667 O O . PRO A 1 86 ? -14.650 20.334 8.599 1.00 75.62 86 PRO A O 1
ATOM 670 N N . GLU A 1 87 ? -14.883 22.528 8.183 1.00 76.31 87 GLU A N 1
ATOM 671 C CA . GLU A 1 87 ? -14.922 22.406 6.721 1.00 76.31 87 GLU A CA 1
ATOM 672 C C . GLU A 1 87 ? -13.536 22.113 6.132 1.00 76.31 87 GLU A C 1
ATOM 674 O O . GLU A 1 87 ? -13.407 21.258 5.254 1.00 76.31 87 GLU A O 1
ATOM 679 N N . GLU A 1 88 ? -12.480 22.747 6.647 1.00 82.75 88 GLU A N 1
ATOM 680 C CA . GLU A 1 88 ? -11.097 22.412 6.284 1.00 82.75 88 GLU A CA 1
ATOM 681 C C . GLU A 1 88 ? -10.737 20.990 6.726 1.00 82.75 88 GLU A C 1
ATOM 683 O O . GLU A 1 88 ? -10.084 20.270 5.974 1.00 82.75 88 GLU A O 1
ATOM 688 N N . LEU A 1 89 ? -11.230 20.541 7.888 1.00 82.69 89 LEU A N 1
ATOM 689 C CA . LEU A 1 89 ? -11.063 19.165 8.360 1.00 82.69 89 LEU A CA 1
ATOM 690 C C . LEU A 1 89 ? -11.762 18.154 7.443 1.00 82.69 89 LEU A C 1
ATOM 692 O O . LEU A 1 89 ? -11.131 17.179 7.035 1.00 82.69 89 LEU A O 1
ATOM 696 N N . GLU A 1 90 ? -13.031 18.376 7.084 1.00 79.50 90 GLU A N 1
ATOM 697 C CA . GLU A 1 90 ? -13.771 17.506 6.155 1.00 79.50 90 GLU A CA 1
ATOM 698 C C . GLU A 1 90 ? -13.084 17.452 4.774 1.00 79.50 90 GLU A C 1
ATOM 700 O O . GLU A 1 90 ? -12.841 16.361 4.248 1.00 79.50 90 GLU A O 1
ATOM 705 N N . ASN A 1 91 ? -12.671 18.600 4.221 1.00 83.94 91 ASN A N 1
ATOM 706 C CA . ASN A 1 91 ? -11.979 18.668 2.929 1.00 83.94 91 ASN A CA 1
ATOM 707 C C . ASN A 1 91 ? -10.574 18.045 2.964 1.00 83.94 91 ASN A C 1
ATOM 709 O O . ASN A 1 91 ? -10.216 17.285 2.061 1.00 83.94 91 ASN A O 1
ATOM 713 N N . ALA A 1 92 ? -9.776 18.303 4.005 1.00 88.38 92 ALA A N 1
ATOM 714 C CA . ALA A 1 92 ? -8.458 17.696 4.157 1.00 88.38 92 ALA A CA 1
ATOM 715 C C . ALA A 1 92 ? -8.576 16.174 4.315 1.00 88.38 92 ALA A C 1
ATOM 717 O O . ALA A 1 92 ? -7.865 15.431 3.634 1.00 88.38 92 ALA A O 1
ATOM 718 N N . LEU A 1 93 ? -9.493 15.681 5.152 1.00 85.38 93 LEU A N 1
ATOM 719 C CA . LEU A 1 93 ? -9.750 14.246 5.280 1.00 85.38 93 LEU A CA 1
ATOM 720 C C . LEU A 1 93 ? -10.145 13.624 3.936 1.00 85.38 93 LEU A C 1
ATOM 722 O O . LEU A 1 93 ? -9.572 12.597 3.565 1.00 85.38 93 LEU A O 1
ATOM 726 N N . PHE A 1 94 ? -11.047 14.262 3.182 1.00 85.81 94 PHE A N 1
ATOM 727 C CA . PHE A 1 94 ? -11.468 13.792 1.863 1.00 85.81 94 PHE A CA 1
ATOM 728 C C . PHE A 1 94 ? -10.302 13.719 0.867 1.00 85.81 94 PHE A C 1
ATOM 730 O O . PHE A 1 94 ? -10.020 12.640 0.345 1.00 85.81 94 PHE A O 1
ATOM 737 N N . ILE A 1 95 ? -9.582 14.827 0.641 1.00 90.12 95 ILE A N 1
ATOM 738 C CA . ILE A 1 95 ? -8.505 14.917 -0.361 1.00 90.12 95 ILE A CA 1
ATOM 739 C C . ILE A 1 95 ? -7.379 13.924 -0.049 1.00 90.12 95 ILE A C 1
ATOM 741 O O . ILE A 1 95 ? -6.955 13.171 -0.927 1.00 90.12 95 ILE A O 1
ATOM 745 N N . ASN A 1 96 ? -6.912 13.868 1.204 1.00 91.00 96 ASN A N 1
ATOM 746 C CA . ASN A 1 96 ? -5.806 12.980 1.563 1.00 91.00 96 ASN A CA 1
ATOM 747 C C . ASN A 1 96 ? -6.214 11.489 1.466 1.00 91.00 96 ASN A C 1
ATOM 749 O O . ASN A 1 96 ? -5.442 10.673 0.960 1.00 91.00 96 ASN A O 1
ATOM 753 N N . ASN A 1 97 ? -7.434 11.120 1.878 1.00 86.38 97 ASN A N 1
ATOM 754 C CA . ASN A 1 97 ? -7.964 9.758 1.708 1.00 86.38 97 ASN A CA 1
ATOM 755 C C . ASN A 1 97 ? -8.162 9.390 0.226 1.00 86.38 97 ASN A C 1
ATOM 757 O O . ASN A 1 97 ? -7.798 8.287 -0.182 1.00 86.38 97 ASN A O 1
ATOM 761 N N . MET A 1 98 ? -8.683 10.311 -0.590 1.00 89.00 98 MET A N 1
ATOM 762 C CA . MET A 1 98 ? -8.868 10.119 -2.031 1.00 89.00 98 MET A CA 1
ATOM 763 C C . MET A 1 98 ? -7.531 9.849 -2.732 1.00 89.00 98 MET A C 1
ATOM 765 O O . MET A 1 98 ? -7.412 8.870 -3.462 1.00 89.00 98 MET A O 1
ATOM 769 N N . VAL A 1 99 ? -6.490 10.635 -2.441 1.00 90.06 99 VAL A N 1
ATOM 770 C CA . VAL A 1 99 ? -5.131 10.419 -2.971 1.00 90.06 99 VAL A CA 1
ATOM 771 C C . VAL A 1 99 ? -4.548 9.069 -2.545 1.00 90.06 99 VAL A C 1
ATOM 773 O O . VAL A 1 99 ? -3.947 8.367 -3.366 1.00 90.06 99 VAL A O 1
ATOM 776 N N . VAL A 1 100 ? -4.720 8.680 -1.276 1.00 87.12 100 VAL A N 1
ATOM 777 C CA . VAL A 1 100 ? -4.274 7.372 -0.771 1.00 87.12 100 VAL A CA 1
ATOM 778 C C . VAL A 1 100 ? -4.972 6.230 -1.515 1.00 87.12 100 VAL A C 1
ATOM 780 O O . VAL A 1 100 ? -4.287 5.317 -1.987 1.00 87.12 100 VAL A O 1
ATOM 783 N N . LYS A 1 101 ? -6.301 6.302 -1.667 1.00 84.94 101 LYS A N 1
ATOM 784 C CA . LYS A 1 101 ? -7.133 5.255 -2.283 1.00 84.94 101 LYS A CA 1
ATOM 785 C C . LYS A 1 101 ? -7.066 5.195 -3.809 1.00 84.94 101 LYS A C 1
ATOM 787 O O . LYS A 1 101 ? -7.263 4.109 -4.345 1.00 84.94 101 LYS A O 1
ATOM 792 N N . ALA A 1 102 ? -6.789 6.307 -4.492 1.00 85.00 102 ALA A N 1
ATOM 793 C CA . ALA A 1 102 ? -6.695 6.360 -5.951 1.00 85.00 102 ALA A CA 1
ATOM 794 C C . ALA A 1 102 ? -5.720 5.295 -6.498 1.00 85.00 102 ALA A C 1
ATOM 796 O O . ALA A 1 102 ? -4.696 5.025 -5.855 1.00 85.00 102 ALA A O 1
ATOM 797 N N . PRO A 1 103 ? -5.997 4.676 -7.656 1.00 78.19 103 PRO A N 1
ATOM 798 C CA . PRO A 1 103 ? -5.047 3.773 -8.285 1.00 78.19 103 PRO A CA 1
ATOM 799 C C . PRO A 1 103 ? -3.824 4.560 -8.767 1.00 78.19 103 PRO A C 1
ATOM 801 O O . PRO A 1 103 ? -3.947 5.690 -9.234 1.00 78.19 103 PRO A O 1
ATOM 804 N N . TYR A 1 104 ? -2.646 3.944 -8.676 1.00 73.56 104 TYR A N 1
ATOM 805 C CA . TYR A 1 104 ? -1.477 4.388 -9.440 1.00 73.56 104 TYR A CA 1
ATOM 806 C C . TYR A 1 104 ? -1.824 4.406 -10.937 1.00 73.56 104 TYR A C 1
ATOM 808 O O . TYR A 1 104 ? -2.639 3.583 -11.370 1.00 73.56 104 TYR A O 1
ATOM 816 N N . GLN A 1 105 ? -1.214 5.293 -11.731 1.00 68.19 105 GLN A N 1
ATOM 817 C CA . GLN A 1 105 ? -1.379 5.269 -13.187 1.00 68.19 105 GLN A CA 1
ATOM 818 C C . GLN A 1 105 ? -1.052 3.866 -13.747 1.00 68.19 105 GLN A C 1
ATOM 820 O O . GLN A 1 105 ? -0.236 3.135 -13.188 1.00 68.19 105 GLN A O 1
ATOM 825 N N . ASP A 1 106 ? -1.746 3.417 -14.799 1.00 52.22 106 ASP A N 1
ATOM 826 C CA . ASP A 1 106 ? -1.609 2.022 -15.242 1.00 52.22 106 ASP A CA 1
ATOM 827 C C . ASP A 1 106 ? -0.262 1.792 -15.940 1.00 52.22 106 ASP A C 1
ATOM 829 O O . ASP A 1 106 ? -0.019 2.257 -17.056 1.00 52.22 106 ASP A O 1
ATOM 833 N N . TYR A 1 107 ? 0.628 1.080 -15.252 1.00 51.94 107 TYR A N 1
ATOM 834 C CA . TYR A 1 107 ? 2.030 0.975 -15.631 1.00 51.94 107 TYR A CA 1
ATOM 835 C C . TYR A 1 107 ? 2.424 -0.415 -16.117 1.00 51.94 107 TYR A C 1
ATOM 837 O O . TYR A 1 107 ? 2.234 -1.437 -15.440 1.00 51.94 107 TYR A O 1
ATOM 845 N N . ARG A 1 108 ? 3.101 -0.429 -17.265 1.00 46.28 108 ARG A N 1
ATOM 846 C CA . ARG A 1 108 ? 3.722 -1.624 -17.821 1.00 46.28 108 ARG A CA 1
ATOM 847 C C . ARG A 1 108 ? 5.161 -1.767 -17.330 1.00 46.28 108 ARG A C 1
ATOM 849 O O . ARG A 1 108 ? 6.019 -0.939 -17.622 1.00 46.28 108 ARG A O 1
ATOM 856 N N . LEU A 1 109 ? 5.424 -2.872 -16.638 1.00 50.53 109 LEU A N 1
ATOM 857 C CA . LEU A 1 109 ? 6.778 -3.341 -16.330 1.00 50.53 109 LEU A CA 1
ATOM 858 C C . LEU A 1 109 ? 7.503 -3.933 -17.552 1.00 50.53 109 LEU A C 1
ATOM 860 O O . LEU A 1 109 ? 8.720 -4.088 -17.531 1.00 50.53 109 LEU A O 1
ATOM 864 N N . ASP A 1 110 ? 6.754 -4.280 -18.602 1.00 48.81 110 ASP A N 1
ATOM 865 C CA . ASP A 1 110 ? 7.156 -5.171 -19.700 1.00 48.81 110 ASP A CA 1
ATOM 866 C C . ASP A 1 110 ? 8.396 -4.739 -20.508 1.00 48.81 110 ASP A C 1
ATOM 868 O O . ASP A 1 110 ? 8.989 -5.580 -21.188 1.00 48.81 110 ASP A O 1
ATOM 872 N N . ASN A 1 111 ? 8.814 -3.474 -20.416 1.00 50.69 111 ASN A N 1
ATOM 873 C CA . ASN A 1 111 ? 9.897 -2.878 -21.205 1.00 50.69 111 ASN A CA 1
ATOM 874 C C . ASN A 1 111 ? 10.976 -2.161 -20.365 1.00 50.69 111 ASN A C 1
ATOM 876 O O . ASN A 1 111 ? 11.662 -1.274 -20.873 1.00 50.69 111 ASN A O 1
ATOM 880 N N . PHE A 1 112 ? 11.103 -2.473 -19.065 1.00 55.16 112 PHE A N 1
ATOM 881 C CA . PHE A 1 112 ? 11.961 -1.722 -18.120 1.00 55.16 112 PHE A CA 1
ATOM 882 C C . PHE A 1 112 ? 11.703 -0.206 -18.131 1.00 55.16 112 PHE A C 1
ATOM 884 O O . PHE A 1 112 ? 12.535 0.573 -17.679 1.00 55.16 112 PHE A O 1
ATOM 891 N N . SER A 1 113 ? 10.554 0.237 -18.636 1.00 45.56 113 SER A N 1
ATOM 892 C CA . SER A 1 113 ? 10.123 1.628 -18.654 1.00 45.56 113 SER A CA 1
ATOM 893 C C . SER A 1 113 ? 9.677 2.018 -17.249 1.00 45.56 113 SER A C 1
ATOM 895 O O . SER A 1 113 ? 8.479 2.051 -16.972 1.00 45.56 113 SER A O 1
ATOM 897 N N . ILE A 1 114 ? 10.642 2.256 -16.349 1.00 44.22 114 ILE A N 1
ATOM 898 C CA . ILE A 1 114 ? 10.375 2.571 -14.942 1.00 44.22 114 ILE A CA 1
ATOM 899 C C . ILE A 1 114 ? 9.870 4.010 -14.809 1.00 44.22 114 ILE A C 1
ATOM 901 O O . ILE A 1 114 ? 10.541 4.912 -14.325 1.00 44.22 114 ILE A O 1
ATOM 905 N N . TRP A 1 115 ? 8.624 4.196 -15.219 1.00 48.75 115 TRP A N 1
ATOM 906 C CA . TRP A 1 115 ? 7.757 5.228 -14.691 1.00 48.75 115 TRP A CA 1
ATOM 907 C C . TRP A 1 115 ? 6.883 4.558 -13.639 1.00 48.75 115 TRP A C 1
ATOM 909 O O . TRP A 1 115 ? 5.811 4.068 -13.954 1.00 48.75 115 TRP A O 1
ATOM 919 N N . ILE A 1 116 ? 7.329 4.521 -12.381 1.00 49.50 116 ILE A N 1
ATOM 920 C CA . ILE A 1 116 ? 6.412 5.102 -11.407 1.00 49.50 116 ILE A CA 1
ATOM 921 C C . ILE A 1 116 ? 6.833 6.551 -11.389 1.00 49.50 116 ILE A C 1
ATOM 923 O O . ILE A 1 116 ? 8.014 6.847 -11.186 1.00 49.50 116 ILE A O 1
ATOM 927 N N . ASN A 1 117 ? 5.911 7.450 -11.703 1.00 58.25 117 ASN A N 1
ATOM 928 C CA . ASN A 1 117 ? 6.227 8.854 -11.576 1.00 58.25 117 ASN A CA 1
ATOM 929 C C . ASN A 1 117 ? 6.486 9.089 -10.081 1.00 58.25 117 ASN A C 1
ATOM 931 O O . ASN A 1 117 ? 5.613 8.810 -9.258 1.00 58.25 117 ASN A O 1
ATOM 935 N N . GLY A 1 118 ? 7.707 9.495 -9.712 1.00 62.38 118 GLY A N 1
ATOM 936 C CA . GLY A 1 118 ? 8.106 9.612 -8.300 1.00 62.38 118 GLY A CA 1
ATOM 937 C C . GLY A 1 118 ? 7.158 10.523 -7.517 1.00 62.38 118 GLY A C 1
ATOM 938 O O . GLY A 1 118 ? 6.867 10.266 -6.348 1.00 62.38 118 GLY A O 1
ATOM 939 N N . SER A 1 119 ? 6.576 11.494 -8.227 1.00 67.56 119 SER A N 1
ATOM 940 C CA . SER A 1 119 ? 5.493 12.350 -7.765 1.00 67.56 119 SER A CA 1
ATOM 941 C C . SER A 1 119 ? 4.267 11.581 -7.262 1.00 67.56 119 SER A C 1
ATOM 943 O O . SER A 1 119 ? 3.701 12.013 -6.273 1.00 67.56 119 SER A O 1
ATOM 945 N N . GLU A 1 120 ? 3.835 10.445 -7.824 1.00 77.19 120 GLU A N 1
ATOM 946 C CA . GLU A 1 120 ? 2.664 9.707 -7.307 1.00 77.19 120 GLU A CA 1
ATOM 947 C C . GLU A 1 120 ? 2.918 9.141 -5.908 1.00 77.19 120 GLU A C 1
ATOM 949 O O . GLU A 1 120 ? 2.058 9.220 -5.025 1.00 77.19 120 GLU A O 1
ATOM 954 N N . LEU A 1 121 ? 4.110 8.577 -5.692 1.00 75.50 121 LEU A N 1
ATOM 955 C CA . LEU A 1 121 ? 4.518 8.067 -4.385 1.00 75.50 121 LEU A CA 1
ATOM 956 C C . LEU A 1 121 ? 4.763 9.201 -3.402 1.00 75.50 121 LEU A C 1
ATOM 958 O O . LEU A 1 121 ? 4.347 9.082 -2.255 1.00 75.50 121 LEU A O 1
ATOM 962 N N . GLU A 1 122 ? 5.359 10.307 -3.843 1.00 80.56 122 GLU A N 1
ATOM 963 C CA . GLU A 1 122 ? 5.474 11.534 -3.057 1.00 80.56 122 GLU A CA 1
ATOM 964 C C . GLU A 1 122 ? 4.089 12.072 -2.658 1.00 80.56 122 GLU A C 1
ATOM 966 O O . GLU A 1 122 ? 3.855 12.352 -1.487 1.00 80.56 122 GLU A O 1
ATOM 971 N N . THR A 1 123 ? 3.134 12.114 -3.590 1.00 88.12 123 THR A N 1
ATOM 972 C CA . THR A 1 123 ? 1.750 12.578 -3.389 1.00 88.12 123 THR A CA 1
ATOM 973 C C . THR A 1 123 ? 1.017 11.671 -2.398 1.00 88.12 123 THR A C 1
ATOM 975 O O . THR A 1 123 ? 0.441 12.154 -1.423 1.00 88.12 123 THR A O 1
ATOM 978 N N . LYS A 1 124 ? 1.111 10.342 -2.547 1.00 88.12 124 LYS A N 1
ATOM 979 C CA . LYS A 1 124 ? 0.559 9.378 -1.576 1.00 88.12 124 LYS A CA 1
ATOM 980 C C . LYS A 1 124 ? 1.251 9.435 -0.213 1.00 88.12 124 LYS A C 1
ATOM 982 O O . LYS A 1 124 ? 0.575 9.357 0.811 1.00 88.12 124 LYS A O 1
ATOM 987 N N . PHE A 1 125 ? 2.572 9.590 -0.173 1.00 85.94 125 PHE A N 1
ATOM 988 C CA . PHE A 1 125 ? 3.345 9.699 1.066 1.00 85.94 125 PHE A CA 1
ATOM 989 C C . PHE A 1 125 ? 3.033 11.006 1.810 1.00 85.94 125 PHE A C 1
ATOM 991 O O . PHE A 1 125 ? 2.883 11.005 3.036 1.00 85.94 125 PHE A O 1
ATOM 998 N N . LYS A 1 126 ? 2.885 12.117 1.079 1.00 90.75 126 LYS A N 1
ATOM 999 C CA . LYS A 1 126 ? 2.441 13.411 1.602 1.00 90.75 126 LYS A CA 1
ATOM 1000 C C . LYS A 1 126 ? 1.026 13.292 2.159 1.00 90.75 126 LYS A C 1
ATOM 1002 O O . LYS A 1 126 ? 0.814 13.666 3.307 1.00 90.75 126 LYS A O 1
ATOM 1007 N N . ALA A 1 127 ? 0.103 12.672 1.421 1.00 91.31 127 ALA A N 1
ATOM 1008 C CA . ALA A 1 127 ? -1.256 12.424 1.895 1.00 91.31 127 ALA A CA 1
ATOM 1009 C C . ALA A 1 127 ? -1.301 11.552 3.163 1.00 91.31 127 ALA A C 1
ATOM 1011 O O . ALA A 1 127 ? -2.000 11.881 4.119 1.00 91.31 127 ALA A O 1
ATOM 1012 N N . TYR A 1 128 ? -0.491 10.491 3.232 1.00 88.31 128 TYR A N 1
ATOM 1013 C CA . TYR A 1 128 ? -0.319 9.682 4.443 1.00 88.31 128 TYR A CA 1
ATOM 1014 C C . TYR A 1 128 ? 0.257 10.492 5.624 1.00 88.31 128 TYR A C 1
ATOM 1016 O O . TYR A 1 128 ? -0.211 10.381 6.760 1.00 88.31 128 TYR A O 1
ATOM 1024 N N . THR A 1 129 ? 1.256 11.339 5.366 1.00 89.00 129 THR A N 1
ATOM 1025 C CA . THR A 1 129 ? 1.870 12.220 6.376 1.00 89.00 129 THR A CA 1
ATOM 1026 C C . THR A 1 129 ? 0.860 13.234 6.912 1.00 89.00 129 THR A C 1
ATOM 1028 O O . THR A 1 129 ? 0.778 13.459 8.119 1.00 89.00 129 THR A O 1
ATOM 1031 N N . ASN A 1 130 ? 0.044 13.803 6.028 1.00 91.12 130 ASN A N 1
ATOM 1032 C CA . ASN A 1 130 ? -1.031 14.722 6.370 1.00 91.12 130 ASN A CA 1
ATOM 1033 C C . ASN A 1 130 ? -2.134 14.020 7.184 1.00 91.12 130 ASN A C 1
ATOM 1035 O O . ASN A 1 130 ? -2.495 14.510 8.250 1.00 91.12 130 ASN A O 1
ATOM 1039 N N . LEU A 1 131 ? -2.593 12.829 6.772 1.00 88.81 131 LEU A N 1
ATOM 1040 C CA . LEU A 1 131 ? -3.519 11.998 7.561 1.00 88.81 131 LEU A CA 1
ATOM 1041 C C . LEU A 1 131 ? -2.962 11.679 8.953 1.00 88.81 131 LEU A C 1
ATOM 1043 O O . LEU A 1 131 ? -3.705 11.725 9.928 1.00 88.81 131 LEU A O 1
ATOM 1047 N N . SER A 1 132 ? -1.656 11.421 9.068 1.00 86.56 132 SER A N 1
ATOM 1048 C CA . SER A 1 132 ? -0.989 11.184 10.356 1.00 86.56 132 SER A CA 1
ATOM 1049 C C . SER A 1 132 ? -1.029 12.423 11.264 1.00 86.56 132 SER A C 1
ATOM 1051 O O . SER A 1 132 ? -1.294 12.295 12.460 1.00 86.56 132 SER A O 1
ATOM 1053 N N . LYS A 1 133 ? -0.827 13.629 10.708 1.00 89.81 133 LYS A N 1
ATOM 1054 C CA . LYS A 1 133 ? -0.990 14.903 11.434 1.00 89.81 133 LYS A CA 1
ATOM 1055 C C . LYS A 1 133 ? -2.442 15.115 11.876 1.00 89.81 133 LYS A C 1
ATOM 1057 O O . LYS A 1 133 ? -2.690 15.390 13.048 1.00 89.81 133 LYS A O 1
ATOM 1062 N N . ILE A 1 134 ? -3.403 14.913 10.972 1.00 87.62 134 ILE A N 1
ATOM 1063 C CA . ILE A 1 134 ? -4.839 15.063 11.256 1.00 87.62 134 ILE A CA 1
ATOM 1064 C C . ILE A 1 134 ? -5.298 14.043 12.320 1.00 87.62 134 ILE A C 1
ATOM 1066 O O . ILE A 1 134 ? -6.022 14.403 13.241 1.00 87.62 134 ILE A O 1
ATOM 1070 N N . GLN A 1 135 ? -4.812 12.795 12.283 1.00 85.50 135 GLN A N 1
ATOM 1071 C CA . GLN A 1 135 ? -5.072 11.760 13.302 1.00 85.50 135 GLN A CA 1
ATOM 1072 C C . GLN A 1 135 ? -4.533 12.131 14.702 1.00 85.50 135 GLN A C 1
ATOM 1074 O O . GLN A 1 135 ? -4.975 11.561 15.704 1.00 85.50 135 GLN A O 1
ATOM 1079 N N . THR A 1 136 ? -3.560 13.039 14.791 1.00 87.44 136 THR A N 1
ATOM 1080 C CA . THR A 1 136 ? -3.064 13.589 16.062 1.00 87.44 136 THR A CA 1
ATOM 1081 C C . THR A 1 136 ? -3.945 14.753 16.513 1.00 87.44 136 THR A C 1
ATOM 1083 O O . THR A 1 136 ? -4.537 14.662 17.587 1.00 87.44 136 THR A O 1
ATOM 1086 N N . TYR A 1 137 ? -4.179 15.748 15.648 1.00 86.25 137 TYR A N 1
ATOM 1087 C CA . TYR A 1 137 ? -5.096 16.870 15.906 1.00 86.25 137 TYR A CA 1
ATOM 1088 C C . TYR A 1 137 ? -6.482 16.401 16.395 1.00 86.25 137 TYR A C 1
ATOM 1090 O O . TYR A 1 137 ? -6.959 16.817 17.449 1.00 86.25 137 TYR A O 1
ATOM 1098 N N . VAL A 1 138 ? -7.099 15.452 15.682 1.00 83.81 138 VAL A N 1
ATOM 1099 C CA . VAL A 1 138 ? -8.429 14.895 15.995 1.00 83.81 138 VAL A CA 1
ATOM 1100 C C . VAL A 1 138 ? -8.476 14.182 17.355 1.00 83.81 138 VAL A C 1
ATOM 1102 O O . VAL A 1 138 ? -9.517 14.140 18.008 1.00 83.81 138 VAL A O 1
ATOM 1105 N N . ARG A 1 139 ? -7.350 13.609 17.790 1.00 82.06 139 ARG A N 1
ATOM 1106 C CA . ARG A 1 139 ? -7.211 12.857 19.048 1.00 82.06 139 ARG A CA 1
ATOM 1107 C C . ARG A 1 139 ? -7.013 13.779 20.250 1.00 82.06 139 ARG A C 1
ATOM 1109 O O . ARG A 1 139 ? -7.428 13.442 21.358 1.00 82.06 139 ARG A O 1
ATOM 1116 N N . GLU A 1 140 ? -6.363 14.915 20.031 1.00 84.38 140 GLU A N 1
ATOM 1117 C CA . GLU A 1 140 ? -6.028 15.902 21.059 1.00 84.38 140 GLU A CA 1
ATOM 1118 C C . GLU A 1 140 ? -7.158 16.929 21.235 1.00 84.38 140 GLU A C 1
ATOM 1120 O O . GLU A 1 140 ? -7.496 17.292 22.367 1.00 84.38 140 GLU A O 1
ATOM 1125 N N . ASN A 1 141 ? -7.838 17.310 20.146 1.00 79.06 141 ASN A N 1
ATOM 1126 C CA . ASN A 1 141 ? -8.982 18.218 20.170 1.00 79.06 141 ASN A CA 1
ATOM 1127 C C . ASN A 1 141 ? -10.273 17.533 20.667 1.00 79.06 141 ASN A C 1
ATOM 1129 O O . ASN A 1 141 ? -11.186 17.193 19.910 1.00 79.06 141 ASN A O 1
ATOM 1133 N N . LYS A 1 142 ? -10.390 17.413 21.995 1.00 72.62 142 LYS A N 1
ATOM 1134 C CA . LYS A 1 142 ? -11.568 16.875 22.710 1.00 72.62 142 LYS A CA 1
ATOM 1135 C C . LYS A 1 142 ? -12.885 17.643 22.479 1.00 72.62 142 LYS A C 1
ATOM 1137 O O . LYS A 1 142 ? -13.909 17.221 23.010 1.00 72.62 142 LYS A O 1
ATOM 1142 N N . ARG A 1 143 ? -12.887 18.766 21.745 1.00 73.31 143 ARG A N 1
ATOM 1143 C CA . ARG A 1 143 ? -14.097 19.558 21.435 1.00 73.31 143 ARG A CA 1
ATOM 1144 C C . ARG A 1 143 ? -14.785 19.122 20.131 1.00 73.31 143 ARG A C 1
ATOM 1146 O O . ARG A 1 143 ? -15.914 19.541 19.881 1.00 73.31 143 ARG A O 1
ATOM 1153 N N . LEU A 1 144 ? -14.149 18.275 19.313 1.00 70.75 144 LEU A N 1
ATOM 1154 C CA . LEU A 1 144 ? -14.724 17.767 18.062 1.00 70.75 144 LEU A CA 1
ATOM 1155 C C . LEU A 1 144 ? -15.890 16.801 18.328 1.00 70.75 144 LEU A C 1
ATOM 1157 O O . LEU A 1 144 ? -15.691 15.702 18.847 1.00 70.75 144 LEU A O 1
ATOM 1161 N N . ARG A 1 145 ? -17.103 17.174 17.894 1.00 67.44 145 ARG A N 1
ATOM 1162 C CA . ARG A 1 145 ? -18.333 16.370 18.074 1.00 67.44 145 ARG A CA 1
ATOM 1163 C C . ARG A 1 145 ? -18.250 14.956 17.479 1.00 67.44 145 ARG A C 1
ATOM 1165 O O . ARG A 1 145 ? -18.877 14.053 18.018 1.00 67.44 145 ARG A O 1
ATOM 1172 N N . HIS A 1 146 ? -17.459 14.778 16.417 1.00 71.38 146 HIS A N 1
ATOM 1173 C CA . HIS A 1 146 ? -17.273 13.509 15.695 1.00 71.38 146 HIS A CA 1
ATOM 1174 C C . HIS A 1 146 ? -15.816 13.006 15.735 1.00 71.38 146 HIS A C 1
ATOM 1176 O O . HIS A 1 146 ? -15.319 12.361 14.811 1.00 71.38 146 HIS A O 1
ATOM 1182 N N . GLY A 1 147 ? -15.078 13.336 16.805 1.00 71.38 147 GLY A N 1
ATOM 1183 C CA . GLY A 1 147 ? -13.652 13.006 16.922 1.00 71.38 147 GL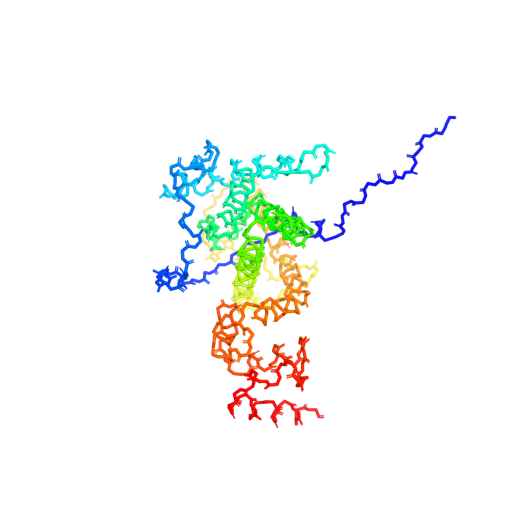Y A CA 1
ATOM 1184 C C . GLY A 1 147 ? -13.337 11.502 16.910 1.00 71.38 147 GLY A C 1
ATOM 1185 O O . GLY A 1 147 ? -12.248 11.111 16.496 1.00 71.38 147 GLY A O 1
ATOM 1186 N N . LYS A 1 148 ? -14.276 10.631 17.309 1.00 76.81 148 LYS A N 1
ATOM 1187 C CA . LYS A 1 148 ? -14.082 9.166 17.262 1.00 76.81 148 LYS A CA 1
ATOM 1188 C C . LYS A 1 148 ? -14.202 8.632 15.837 1.00 76.81 148 LYS A C 1
ATOM 1190 O O . LYS A 1 148 ? -13.424 7.773 15.428 1.00 76.81 148 LYS A O 1
ATOM 1195 N N . GLU A 1 149 ? -15.164 9.159 15.096 1.00 78.88 149 GLU A N 1
ATOM 1196 C CA . GLU A 1 149 ? -15.475 8.827 13.714 1.00 78.88 149 GLU A CA 1
ATOM 1197 C C . GLU A 1 149 ? -14.328 9.279 12.803 1.00 78.88 149 GLU A C 1
ATOM 1199 O O . GLU A 1 149 ? -13.770 8.460 12.072 1.00 78.88 149 GLU A O 1
ATOM 1204 N N . PHE A 1 150 ? -13.872 10.530 12.950 1.00 76.94 150 PHE A N 1
ATOM 1205 C CA . PHE A 1 150 ? -12.684 11.045 12.264 1.00 76.94 150 PHE A CA 1
ATOM 1206 C C . PHE A 1 150 ? -11.410 10.253 12.621 1.00 76.94 150 PHE A C 1
ATOM 1208 O O . PHE A 1 150 ? -10.631 9.904 11.733 1.00 76.94 150 PHE A O 1
ATOM 1215 N N . ALA A 1 151 ? -11.197 9.891 13.895 1.00 78.94 151 ALA A N 1
ATOM 1216 C CA . ALA A 1 151 ? -10.041 9.078 14.289 1.00 78.94 151 ALA A CA 1
ATOM 1217 C C . ALA A 1 151 ? -10.076 7.669 13.667 1.00 78.94 151 ALA A C 1
ATOM 1219 O O . ALA A 1 151 ? -9.031 7.147 13.272 1.00 78.94 151 ALA A O 1
ATOM 1220 N N . ARG A 1 152 ? -11.266 7.064 13.538 1.00 83.44 152 ARG A N 1
ATOM 1221 C CA . ARG A 1 152 ? -11.450 5.791 12.827 1.00 83.44 152 ARG A CA 1
ATOM 1222 C C . ARG A 1 152 ? -11.208 5.946 11.326 1.00 83.44 152 ARG A C 1
ATOM 1224 O O . ARG A 1 152 ? -10.496 5.123 10.764 1.00 83.44 152 ARG A O 1
ATOM 1231 N N . PHE A 1 153 ? -11.728 6.998 10.697 1.00 82.19 153 PHE A N 1
ATOM 1232 C CA . PHE A 1 153 ? -11.491 7.298 9.282 1.00 82.19 153 PHE A CA 1
ATOM 1233 C C . PHE A 1 153 ? -9.990 7.420 8.975 1.00 82.19 153 PHE A C 1
ATOM 1235 O O . PHE A 1 153 ? -9.499 6.785 8.044 1.00 82.19 153 PHE A O 1
ATOM 1242 N N . CYS A 1 154 ? -9.229 8.142 9.806 1.00 82.25 154 CYS A N 1
ATOM 1243 C CA . CYS A 1 154 ? -7.775 8.233 9.660 1.00 82.25 154 CYS A CA 1
ATOM 1244 C C . CYS A 1 154 ? -7.060 6.879 9.821 1.00 82.25 154 CYS A C 1
ATOM 1246 O O . CYS A 1 154 ? -6.035 6.669 9.178 1.00 82.25 154 CYS A O 1
ATOM 1248 N N . LEU A 1 155 ? -7.565 5.966 10.662 1.00 85.62 155 LEU A N 1
ATOM 1249 C CA . LEU A 1 155 ? -7.014 4.611 10.805 1.00 85.62 155 LEU A CA 1
ATOM 1250 C C . LEU A 1 155 ? -7.340 3.715 9.600 1.00 85.62 155 LEU A C 1
ATOM 1252 O O . LEU A 1 155 ? -6.476 2.952 9.178 1.00 85.62 155 LEU A O 1
ATOM 1256 N N . GLU A 1 156 ? -8.542 3.817 9.024 1.00 87.94 156 GLU A N 1
ATOM 1257 C CA . GLU A 1 156 ? -8.889 3.120 7.774 1.00 87.94 156 GLU A CA 1
ATOM 1258 C C . GLU A 1 156 ? -8.031 3.658 6.610 1.00 87.94 156 GLU A C 1
ATOM 1260 O O . GLU A 1 156 ? -7.457 2.877 5.859 1.00 87.94 156 GLU A O 1
ATOM 1265 N N . ALA A 1 157 ? -7.848 4.978 6.488 1.00 84.88 157 ALA A N 1
ATOM 1266 C CA . ALA A 1 157 ? -6.998 5.567 5.449 1.00 84.88 157 ALA A CA 1
ATOM 1267 C C . ALA A 1 157 ? -5.502 5.213 5.625 1.00 84.88 157 ALA A C 1
ATOM 1269 O O . ALA A 1 157 ? -4.814 4.920 4.647 1.00 84.88 157 ALA A O 1
ATOM 1270 N N . GLU A 1 158 ? -4.993 5.168 6.862 1.00 87.94 158 GLU A N 1
ATOM 1271 C CA . GLU A 1 158 ? -3.646 4.658 7.158 1.00 87.94 158 GLU A CA 1
ATOM 1272 C C . GLU A 1 158 ? -3.510 3.156 6.832 1.00 87.94 158 GLU A C 1
ATOM 1274 O O . GLU A 1 158 ? -2.490 2.751 6.265 1.00 87.94 158 GLU A O 1
ATOM 1279 N N . PHE A 1 159 ? -4.535 2.336 7.102 1.00 90.50 159 PHE A N 1
ATOM 1280 C CA . PHE A 1 159 ? -4.568 0.941 6.651 1.00 90.50 159 PHE A CA 1
ATOM 1281 C C . PHE A 1 159 ? -4.489 0.844 5.121 1.00 90.50 159 PHE A C 1
ATOM 1283 O O . PHE A 1 159 ? -3.640 0.116 4.614 1.00 90.50 159 PHE A O 1
ATOM 1290 N N . GLU A 1 160 ? -5.319 1.586 4.379 1.00 87.69 160 GLU A N 1
ATOM 1291 C CA . GLU A 1 160 ? -5.366 1.511 2.910 1.00 87.69 160 GLU A CA 1
ATOM 1292 C C . GLU A 1 160 ? -4.042 1.947 2.263 1.00 87.69 160 GLU A C 1
ATOM 1294 O O . GLU A 1 160 ? -3.595 1.328 1.294 1.00 87.69 160 GLU A O 1
ATOM 1299 N N . TYR A 1 161 ? -3.357 2.947 2.831 1.00 87.00 161 TYR A N 1
ATOM 1300 C CA . TYR A 1 161 ? -2.002 3.310 2.408 1.00 87.00 161 TYR A CA 1
ATOM 1301 C C . TYR A 1 161 ? -1.019 2.145 2.591 1.00 87.00 161 TYR A C 1
ATOM 1303 O O . TYR A 1 161 ? -0.272 1.813 1.666 1.00 87.00 161 TYR A O 1
ATOM 1311 N N . ILE A 1 162 ? -1.034 1.489 3.758 1.00 88.69 162 ILE A N 1
ATOM 1312 C CA . ILE A 1 162 ? -0.145 0.353 4.027 1.00 88.69 162 ILE A CA 1
ATOM 1313 C C . ILE A 1 162 ? -0.509 -0.847 3.145 1.00 88.69 162 ILE A C 1
ATOM 1315 O O . ILE A 1 162 ? 0.394 -1.420 2.542 1.00 88.69 162 ILE A O 1
ATOM 1319 N N . ARG A 1 163 ? -1.796 -1.189 2.985 1.00 88.94 163 ARG A N 1
ATOM 1320 C CA . ARG A 1 163 ? -2.281 -2.235 2.065 1.00 88.94 163 ARG A CA 1
ATOM 1321 C C . ARG A 1 163 ? -1.737 -2.010 0.655 1.00 88.94 163 ARG A C 1
ATOM 1323 O O . ARG A 1 163 ? -1.093 -2.903 0.109 1.00 88.94 163 ARG A O 1
ATOM 1330 N N . ARG A 1 164 ? -1.931 -0.816 0.084 1.00 84.12 164 ARG A N 1
ATOM 1331 C CA . ARG A 1 164 ? -1.496 -0.503 -1.289 1.00 84.12 164 ARG A CA 1
ATOM 1332 C C . ARG A 1 164 ? 0.024 -0.562 -1.446 1.00 84.12 164 ARG A C 1
ATOM 1334 O O . ARG A 1 164 ? 0.500 -1.125 -2.427 1.00 84.12 164 ARG A O 1
ATOM 1341 N N . MET A 1 165 ? 0.790 -0.098 -0.458 1.00 83.69 165 MET A N 1
ATOM 1342 C CA . MET A 1 165 ? 2.256 -0.212 -0.471 1.00 83.69 165 MET A CA 1
ATOM 1343 C C . MET A 1 165 ? 2.756 -1.658 -0.282 1.00 83.69 165 MET A C 1
ATOM 1345 O O . MET A 1 165 ? 3.725 -2.047 -0.930 1.00 83.69 165 MET A O 1
ATOM 1349 N N . MET A 1 166 ? 2.103 -2.480 0.549 1.00 85.38 166 MET A N 1
ATOM 1350 C CA . MET A 1 166 ? 2.427 -3.910 0.700 1.00 85.38 166 MET A CA 1
ATOM 1351 C C . MET A 1 166 ? 2.168 -4.676 -0.606 1.00 85.38 166 MET A C 1
ATOM 1353 O O . MET A 1 166 ? 3.034 -5.419 -1.069 1.00 85.38 166 MET A O 1
ATOM 1357 N N . LEU A 1 167 ? 1.011 -4.448 -1.241 1.00 83.00 167 LEU A N 1
ATOM 1358 C CA . LEU A 1 167 ? 0.644 -5.067 -2.519 1.00 83.00 167 LEU A CA 1
ATOM 1359 C C . LEU A 1 167 ? 1.583 -4.640 -3.658 1.00 83.00 167 LEU A C 1
ATOM 1361 O O . LEU A 1 167 ? 2.029 -5.498 -4.424 1.00 83.00 167 LEU A O 1
ATOM 1365 N N . GLN A 1 168 ? 1.940 -3.352 -3.731 1.00 78.94 168 GLN A N 1
ATOM 1366 C CA . GLN A 1 168 ? 2.911 -2.827 -4.700 1.00 78.94 168 GLN A CA 1
ATOM 1367 C C . GLN A 1 168 ? 4.308 -3.427 -4.481 1.00 78.94 168 GLN A C 1
ATOM 1369 O O . GLN A 1 168 ? 4.969 -3.822 -5.440 1.00 78.94 168 GLN A O 1
ATOM 1374 N N . GLY A 1 169 ? 4.731 -3.594 -3.223 1.00 78.62 169 GLY A N 1
ATOM 1375 C CA . GLY A 1 169 ? 5.965 -4.302 -2.888 1.00 78.62 169 GLY A CA 1
ATOM 1376 C C . GLY A 1 169 ? 5.944 -5.759 -3.336 1.00 78.62 169 GLY A C 1
ATOM 1377 O O . GLY A 1 169 ? 6.855 -6.207 -4.029 1.00 78.62 169 GLY A O 1
ATOM 1378 N N . ALA A 1 170 ? 4.879 -6.496 -3.022 1.00 80.69 170 ALA A N 1
ATOM 1379 C CA . ALA A 1 170 ? 4.724 -7.876 -3.471 1.00 80.69 170 ALA A CA 1
ATOM 1380 C C . ALA A 1 170 ? 4.720 -7.995 -5.010 1.00 80.69 170 ALA A C 1
ATOM 1382 O O . ALA A 1 170 ? 5.208 -8.989 -5.547 1.00 80.69 170 ALA A O 1
ATOM 1383 N N . ALA A 1 171 ? 4.196 -6.994 -5.724 1.00 78.50 171 ALA A N 1
ATOM 1384 C CA . ALA A 1 171 ? 4.202 -6.941 -7.183 1.00 78.50 171 ALA A CA 1
ATOM 1385 C C . ALA A 1 171 ? 5.620 -6.766 -7.761 1.00 78.50 171 ALA A C 1
ATOM 1387 O O . ALA A 1 171 ? 6.032 -7.560 -8.607 1.00 78.50 171 ALA A O 1
ATOM 1388 N N . VAL A 1 172 ? 6.406 -5.840 -7.205 1.00 77.62 172 VAL A N 1
ATOM 1389 C CA . VAL A 1 172 ? 7.833 -5.654 -7.529 1.00 77.62 172 VAL A CA 1
ATOM 1390 C C . VAL A 1 172 ? 8.625 -6.938 -7.312 1.00 77.62 172 VAL A C 1
ATOM 1392 O O . VAL A 1 172 ? 9.415 -7.347 -8.162 1.00 77.62 172 VAL A O 1
ATOM 1395 N N . TYR A 1 173 ? 8.402 -7.604 -6.177 1.00 80.69 173 TYR A N 1
ATOM 1396 C CA . TYR A 1 173 ? 9.080 -8.859 -5.858 1.00 80.69 173 TYR A CA 1
ATOM 1397 C C . TYR A 1 173 ? 8.741 -9.978 -6.855 1.00 80.69 173 TYR A C 1
ATOM 1399 O O . TYR A 1 173 ? 9.639 -10.735 -7.220 1.00 80.69 173 TYR A O 1
ATOM 1407 N N . ARG A 1 174 ? 7.494 -10.057 -7.351 1.00 82.44 174 ARG A N 1
ATOM 1408 C CA . ARG A 1 174 ? 7.112 -11.001 -8.420 1.00 82.44 174 ARG A CA 1
ATOM 1409 C C . ARG A 1 174 ? 7.819 -10.695 -9.740 1.00 82.44 174 ARG A C 1
ATOM 1411 O O . ARG A 1 174 ? 8.338 -11.618 -10.359 1.00 82.44 174 ARG A O 1
ATOM 1418 N N . TYR A 1 175 ? 7.881 -9.426 -10.150 1.00 79.75 175 TYR A N 1
ATOM 1419 C CA . TYR A 1 175 ? 8.564 -9.035 -11.389 1.00 79.75 175 TYR A CA 1
ATOM 1420 C C . TYR A 1 175 ? 10.059 -9.370 -11.351 1.00 79.75 175 TYR A C 1
ATOM 1422 O O . TYR A 1 175 ? 10.584 -10.004 -12.265 1.00 79.75 175 TYR A O 1
ATOM 1430 N N . ILE A 1 176 ? 10.729 -9.030 -10.247 1.00 79.75 176 ILE A N 1
ATOM 1431 C CA . ILE A 1 176 ? 12.149 -9.342 -10.053 1.00 79.75 176 ILE A CA 1
ATOM 1432 C C . ILE A 1 176 ? 12.387 -10.854 -10.027 1.00 79.75 176 ILE A C 1
ATOM 1434 O O . ILE A 1 176 ? 13.345 -11.310 -10.640 1.00 79.75 176 ILE A O 1
ATOM 1438 N N . ALA A 1 177 ? 11.517 -11.637 -9.382 1.00 84.12 177 ALA A N 1
ATOM 1439 C CA . ALA A 1 177 ? 11.630 -13.096 -9.382 1.00 84.12 177 ALA A CA 1
ATOM 1440 C C . ALA A 1 177 ? 11.481 -13.709 -10.789 1.00 84.12 177 ALA A C 1
ATOM 1442 O O . ALA A 1 177 ? 12.157 -14.691 -11.084 1.00 84.12 177 ALA A O 1
ATOM 1443 N N . GLY A 1 178 ? 10.653 -13.119 -11.662 1.00 83.75 178 GLY A N 1
ATOM 1444 C CA . GLY A 1 178 ? 10.564 -13.504 -13.076 1.00 83.75 178 GLY A CA 1
ATOM 1445 C C . GLY A 1 178 ? 11.884 -13.280 -13.817 1.00 83.75 178 GLY A C 1
ATOM 1446 O O . GLY A 1 178 ? 12.440 -14.215 -14.387 1.00 83.75 178 GLY A O 1
ATOM 1447 N N . LEU A 1 179 ? 12.455 -12.076 -13.711 1.00 80.38 179 LEU A N 1
ATOM 1448 C CA . LEU A 1 179 ? 13.754 -11.761 -14.318 1.00 80.38 179 LEU A CA 1
ATOM 1449 C C . LEU A 1 179 ? 14.898 -12.624 -13.752 1.00 80.38 179 LEU A C 1
ATOM 1451 O O . LEU A 1 179 ? 15.762 -13.072 -14.504 1.00 80.38 179 LEU A O 1
ATOM 1455 N N . GLU A 1 180 ? 14.897 -12.899 -12.442 1.00 85.69 180 GLU A N 1
ATOM 1456 C CA . GLU A 1 180 ? 15.894 -13.773 -11.805 1.00 85.69 180 GLU A CA 1
ATOM 1457 C C . GLU A 1 180 ? 15.741 -15.252 -12.213 1.00 85.69 180 GLU A C 1
ATOM 1459 O O . GLU A 1 180 ? 16.712 -16.004 -12.112 1.00 85.69 180 GLU A O 1
ATOM 1464 N N . ALA A 1 181 ? 14.570 -15.668 -12.714 1.00 86.62 181 ALA A N 1
ATOM 1465 C CA . ALA A 1 181 ? 14.347 -16.988 -13.308 1.00 86.62 181 ALA A CA 1
ATOM 1466 C C . ALA A 1 181 ? 14.766 -17.050 -14.791 1.00 86.62 181 ALA A C 1
ATOM 1468 O O . ALA A 1 181 ? 15.362 -18.039 -15.210 1.00 86.62 181 ALA A O 1
ATOM 1469 N N . GLU A 1 182 ? 14.510 -15.994 -15.571 1.00 82.44 182 GLU A N 1
ATOM 1470 C CA . GLU A 1 182 ? 14.898 -15.899 -16.990 1.00 82.44 182 GLU A CA 1
ATOM 1471 C C . GLU A 1 182 ? 16.415 -15.711 -17.187 1.00 82.44 182 GLU A C 1
ATOM 1473 O O . GLU A 1 182 ? 16.994 -16.195 -18.164 1.00 82.44 182 GLU A O 1
ATOM 1478 N N . HIS A 1 183 ? 17.079 -15.010 -16.259 1.00 78.44 183 HIS A N 1
ATOM 1479 C CA . HIS A 1 183 ? 18.457 -14.539 -16.446 1.00 78.44 183 HIS A CA 1
ATOM 1480 C C . HIS A 1 183 ? 19.432 -14.893 -15.313 1.00 78.44 183 HIS A C 1
ATOM 1482 O O . HIS A 1 183 ? 20.640 -14.729 -15.491 1.00 78.44 183 HIS A O 1
ATOM 1488 N N . GLY A 1 184 ? 18.943 -15.432 -14.193 1.00 83.12 184 GLY A N 1
ATOM 1489 C CA . GLY A 1 184 ? 19.733 -15.717 -12.992 1.00 83.12 184 GLY A CA 1
ATOM 1490 C C . GLY A 1 184 ? 19.654 -14.603 -11.940 1.00 83.12 184 GLY A C 1
ATOM 1491 O O . GLY A 1 184 ? 19.259 -13.474 -12.219 1.00 83.12 184 GLY A O 1
ATOM 1492 N N . LYS A 1 185 ? 20.023 -14.927 -10.693 1.00 85.19 185 LYS A N 1
ATOM 1493 C CA . LYS A 1 185 ? 19.902 -14.016 -9.538 1.00 85.19 185 LYS A CA 1
ATOM 1494 C C . LYS A 1 185 ? 20.739 -12.745 -9.715 1.00 85.19 185 LYS A C 1
ATOM 1496 O O . LYS A 1 185 ? 21.943 -12.842 -9.944 1.00 85.19 185 LYS A O 1
ATOM 1501 N N . PHE A 1 186 ? 20.134 -11.571 -9.515 1.00 83.06 186 PHE A N 1
ATOM 1502 C CA . PHE A 1 186 ? 20.815 -10.284 -9.674 1.00 83.06 186 PHE A CA 1
ATOM 1503 C C . PHE A 1 186 ? 21.970 -10.123 -8.683 1.00 83.06 186 PHE A C 1
ATOM 1505 O O . PHE A 1 186 ? 21.769 -10.166 -7.465 1.00 83.06 186 PHE A O 1
ATOM 1512 N N . HIS A 1 187 ? 23.169 -9.834 -9.195 1.00 82.69 187 HIS A N 1
ATOM 1513 C CA . HIS A 1 187 ? 24.294 -9.438 -8.354 1.00 82.69 187 HIS A CA 1
ATOM 1514 C C . HIS A 1 187 ? 23.981 -8.093 -7.661 1.00 82.69 187 HIS A C 1
ATOM 1516 O O . HIS A 1 187 ? 23.787 -7.086 -8.347 1.00 82.69 187 HIS A O 1
ATOM 1522 N N . PRO A 1 188 ? 23.961 -8.018 -6.314 1.00 72.25 188 PRO A N 1
ATOM 1523 C CA . PRO A 1 188 ? 23.338 -6.908 -5.578 1.00 72.25 188 PRO A CA 1
ATOM 1524 C C . PRO A 1 188 ? 24.053 -5.553 -5.708 1.00 72.25 188 PRO A C 1
ATOM 1526 O O . PRO A 1 188 ? 23.499 -4.542 -5.290 1.00 72.25 188 PRO A O 1
ATOM 1529 N N . VAL A 1 189 ? 25.268 -5.539 -6.269 1.00 77.12 189 VAL A N 1
ATOM 1530 C CA . VAL A 1 189 ? 26.094 -4.336 -6.503 1.00 77.12 189 VAL A CA 1
ATOM 1531 C C . VAL A 1 189 ? 26.358 -4.102 -8.002 1.00 77.12 189 VAL A C 1
ATOM 1533 O O . VAL A 1 189 ? 26.894 -3.070 -8.379 1.00 77.12 189 VAL A O 1
ATOM 1536 N N . ARG A 1 190 ? 26.022 -5.068 -8.874 1.00 80.69 190 ARG A N 1
ATOM 1537 C CA . ARG A 1 190 ? 26.278 -5.010 -10.331 1.00 80.69 190 ARG A CA 1
ATOM 1538 C C . ARG A 1 190 ? 25.154 -5.714 -11.110 1.00 80.69 190 ARG A C 1
ATOM 1540 O O . ARG A 1 190 ? 25.401 -6.738 -11.745 1.00 80.69 190 ARG A O 1
ATOM 1547 N N . PRO A 1 191 ? 23.901 -5.242 -11.022 1.00 79.69 191 PRO A N 1
ATOM 1548 C CA . PRO A 1 191 ? 22.766 -5.971 -11.589 1.00 79.69 191 PRO A CA 1
ATOM 1549 C C . PRO A 1 191 ? 22.787 -5.995 -13.126 1.00 79.69 191 PRO A C 1
ATOM 1551 O O . PRO A 1 191 ? 22.366 -6.982 -13.729 1.00 79.69 191 PRO A O 1
ATOM 1554 N N . VAL A 1 192 ? 23.377 -4.972 -13.753 1.00 83.25 192 VAL A N 1
ATOM 1555 C CA . VAL A 1 192 ? 23.628 -4.901 -15.204 1.00 83.25 192 VAL A CA 1
ATOM 1556 C C . VAL A 1 192 ? 24.574 -5.995 -15.725 1.00 83.25 192 VAL A C 1
ATOM 1558 O O . VAL A 1 192 ? 24.452 -6.389 -16.881 1.00 83.25 192 VAL A O 1
ATOM 1561 N N . ASP A 1 193 ? 25.452 -6.554 -14.881 1.00 83.88 193 ASP A N 1
ATOM 1562 C CA . ASP A 1 193 ? 26.305 -7.695 -15.254 1.00 83.88 193 ASP A CA 1
ATOM 1563 C C . ASP A 1 193 ? 25.493 -8.999 -15.336 1.00 83.88 193 ASP A C 1
ATOM 1565 O O . ASP A 1 193 ? 25.845 -9.913 -16.078 1.00 83.88 193 ASP A O 1
ATOM 1569 N N . THR A 1 194 ? 24.402 -9.098 -14.564 1.00 82.38 194 THR A N 1
ATOM 1570 C CA . THR A 1 194 ? 23.484 -10.254 -14.592 1.00 82.38 194 THR A CA 1
ATOM 1571 C C . THR A 1 194 ? 22.523 -10.155 -15.775 1.00 82.38 194 THR A C 1
ATOM 1573 O O . THR A 1 194 ? 22.239 -11.145 -16.449 1.00 82.38 194 THR A O 1
ATOM 1576 N N . LEU A 1 195 ? 22.046 -8.938 -16.047 1.00 81.19 195 LEU A N 1
ATOM 1577 C CA . LEU A 1 195 ? 21.098 -8.638 -17.108 1.00 81.19 195 LEU A CA 1
ATOM 1578 C C . LEU A 1 195 ? 21.703 -7.611 -18.084 1.00 81.19 195 LEU A C 1
ATOM 1580 O O . LEU A 1 195 ? 21.410 -6.414 -17.994 1.00 81.19 195 LEU A O 1
ATOM 1584 N N . PRO A 1 196 ? 22.565 -8.044 -19.020 1.00 83.88 196 PRO A N 1
ATOM 1585 C CA . PRO A 1 196 ? 23.277 -7.128 -19.900 1.00 83.88 196 PRO A CA 1
ATOM 1586 C C . PRO A 1 196 ? 22.391 -6.621 -21.045 1.00 83.88 196 PRO A C 1
ATOM 1588 O O . PRO A 1 196 ? 21.621 -7.372 -21.648 1.00 83.88 196 PRO A O 1
ATOM 1591 N N . TYR A 1 197 ? 22.565 -5.345 -21.402 1.00 84.31 197 TYR A N 1
ATOM 1592 C CA . TYR A 1 197 ? 21.746 -4.641 -22.400 1.00 84.31 197 TYR A CA 1
ATOM 1593 C C . TYR A 1 197 ? 21.623 -5.363 -23.755 1.00 84.31 197 TYR A C 1
ATOM 1595 O O . TYR A 1 197 ? 20.557 -5.338 -24.363 1.00 84.31 197 TYR A O 1
ATOM 1603 N N . TRP A 1 198 ? 22.673 -6.049 -24.225 1.00 83.88 198 TRP A N 1
ATOM 1604 C CA . TRP A 1 198 ? 22.627 -6.785 -25.497 1.00 83.88 198 TRP A CA 1
ATOM 1605 C C . TRP A 1 198 ? 21.593 -7.925 -25.485 1.00 83.88 198 TRP A C 1
ATOM 1607 O O . TRP A 1 198 ? 20.910 -8.138 -26.483 1.00 83.88 198 TRP A O 1
ATOM 1617 N N . ARG A 1 199 ? 21.420 -8.597 -24.341 1.00 81.38 199 ARG A N 1
ATOM 1618 C CA . ARG A 1 199 ? 20.484 -9.718 -24.155 1.00 81.38 199 ARG A CA 1
ATOM 1619 C C . ARG A 1 199 ? 19.046 -9.225 -23.988 1.00 81.38 199 ARG A C 1
ATOM 1621 O O . ARG A 1 199 ? 18.099 -9.847 -24.464 1.00 81.38 199 ARG A O 1
ATOM 1628 N N . TYR A 1 200 ? 18.880 -8.058 -23.367 1.00 81.44 200 TYR A N 1
ATOM 1629 C CA . TYR A 1 200 ? 17.608 -7.335 -23.339 1.00 81.44 200 TYR A CA 1
ATOM 1630 C C . TYR A 1 200 ? 17.174 -6.879 -24.744 1.00 81.44 200 TYR A C 1
ATOM 1632 O O . TYR A 1 200 ? 16.037 -7.093 -25.159 1.00 81.44 200 TYR A O 1
ATOM 1640 N N . ARG A 1 201 ? 18.106 -6.304 -25.511 1.00 80.56 201 ARG A N 1
ATOM 1641 C CA . ARG A 1 201 ? 17.900 -5.861 -26.897 1.00 80.56 201 ARG A CA 1
ATOM 1642 C C . ARG A 1 201 ? 17.465 -7.005 -27.818 1.00 80.56 201 ARG A C 1
ATOM 1644 O O . ARG A 1 201 ? 16.589 -6.803 -28.656 1.00 80.56 201 ARG A O 1
ATOM 1651 N N . GLU A 1 202 ? 18.057 -8.183 -27.629 1.00 81.88 202 GLU A N 1
ATOM 1652 C CA . GLU A 1 202 ? 17.701 -9.439 -28.297 1.00 81.88 202 GLU A CA 1
ATOM 1653 C C . GLU A 1 202 ? 16.301 -9.929 -27.885 1.00 81.88 202 GLU A C 1
ATOM 1655 O O . GLU A 1 202 ? 15.414 -10.020 -28.728 1.00 81.88 202 GLU A O 1
ATOM 1660 N N . THR A 1 203 ? 16.047 -10.146 -26.588 1.00 79.38 203 THR A N 1
ATOM 1661 C CA . THR A 1 203 ? 14.749 -10.662 -26.093 1.00 79.38 203 THR A CA 1
ATOM 1662 C C . THR A 1 203 ? 13.551 -9.742 -26.357 1.00 79.38 203 THR A C 1
ATOM 1664 O O . THR A 1 203 ? 12.420 -10.222 -26.419 1.00 79.38 203 THR A O 1
ATOM 1667 N N . LYS A 1 204 ? 13.767 -8.433 -26.550 1.00 77.94 204 LYS A N 1
ATOM 1668 C CA . LYS A 1 204 ? 12.722 -7.470 -26.948 1.00 77.94 204 LYS A CA 1
ATOM 1669 C C . LYS A 1 204 ? 12.696 -7.138 -28.443 1.00 77.94 204 LYS A C 1
ATOM 1671 O O . LYS A 1 204 ? 11.898 -6.294 -28.838 1.00 77.94 204 LYS A O 1
ATOM 1676 N N . ASN A 1 205 ? 13.528 -7.779 -29.273 1.00 82.06 205 ASN A N 1
ATOM 1677 C CA . ASN A 1 205 ? 13.626 -7.525 -30.719 1.00 82.06 205 ASN A CA 1
ATOM 1678 C C . ASN A 1 205 ? 13.740 -6.023 -31.068 1.00 82.06 205 ASN A C 1
ATOM 1680 O O . ASN A 1 205 ? 13.071 -5.527 -31.977 1.00 82.06 205 ASN A O 1
ATOM 1684 N N . LEU A 1 206 ? 14.553 -5.266 -30.317 1.00 81.81 206 LEU A N 1
ATOM 1685 C CA . LEU A 1 206 ? 14.607 -3.809 -30.470 1.00 81.81 206 LEU A CA 1
ATOM 1686 C C . LEU A 1 206 ? 15.164 -3.416 -31.845 1.00 81.81 206 LEU A C 1
ATOM 1688 O O . LEU A 1 206 ? 16.287 -3.777 -32.205 1.00 81.81 206 LEU A O 1
ATOM 1692 N N . ALA A 1 207 ? 14.393 -2.615 -32.584 1.00 83.44 207 ALA A N 1
ATOM 1693 C CA . ALA A 1 207 ? 14.778 -2.123 -33.901 1.00 83.44 207 ALA A CA 1
ATOM 1694 C C . ALA A 1 207 ? 16.106 -1.346 -33.854 1.00 83.44 207 ALA A C 1
ATOM 1696 O O . ALA A 1 207 ? 16.296 -0.464 -33.005 1.00 83.44 207 ALA A O 1
ATOM 1697 N N . ALA A 1 208 ? 16.999 -1.664 -34.797 1.00 82.44 208 ALA A N 1
ATOM 1698 C CA . ALA A 1 208 ? 18.296 -1.015 -34.945 1.00 82.44 208 ALA A CA 1
ATOM 1699 C C . ALA A 1 208 ? 18.145 0.503 -35.135 1.00 82.44 208 ALA A C 1
ATOM 1701 O O . ALA A 1 208 ? 17.217 0.973 -35.794 1.00 82.44 208 ALA A O 1
ATOM 1702 N N . CYS A 1 209 ? 19.058 1.271 -34.545 1.00 85.62 209 CYS A N 1
ATOM 1703 C CA . CYS A 1 209 ? 18.979 2.727 -34.512 1.00 85.62 209 CYS A CA 1
ATOM 1704 C C . CYS A 1 209 ? 20.368 3.376 -34.628 1.00 85.62 209 CYS A C 1
ATOM 1706 O O . CYS A 1 209 ? 21.393 2.694 -34.631 1.00 85.62 209 CYS A O 1
ATOM 1708 N N . GLY A 1 210 ? 20.406 4.705 -34.757 1.00 92.12 210 GLY A N 1
ATOM 1709 C CA . GLY A 1 210 ? 21.663 5.452 -34.818 1.00 92.12 210 GLY A CA 1
ATOM 1710 C C . GLY A 1 210 ? 22.475 5.323 -33.524 1.00 92.12 210 GLY A C 1
ATOM 1711 O O . GLY A 1 210 ? 21.916 5.234 -32.434 1.00 92.12 210 GLY A O 1
ATOM 1712 N N . ALA A 1 211 ? 23.806 5.373 -33.630 1.00 91.19 211 ALA A N 1
ATOM 1713 C CA . ALA A 1 211 ? 24.720 5.094 -32.517 1.00 91.19 211 ALA A CA 1
ATOM 1714 C C . ALA A 1 211 ? 24.570 6.019 -31.289 1.00 91.19 211 ALA A C 1
ATOM 1716 O O . ALA A 1 211 ? 25.085 5.692 -30.220 1.00 91.19 211 ALA A O 1
ATOM 1717 N N . GLU A 1 212 ? 23.910 7.174 -31.417 1.00 91.06 212 GLU A N 1
ATOM 1718 C CA . GLU A 1 212 ? 23.546 8.019 -30.274 1.00 91.06 212 GLU A CA 1
ATOM 1719 C C . GLU A 1 212 ? 22.271 7.533 -29.569 1.00 91.06 212 GLU A C 1
ATOM 1721 O O . GLU A 1 212 ? 22.254 7.434 -28.346 1.00 91.06 212 GLU A O 1
ATOM 1726 N N . GLU A 1 213 ? 21.235 7.168 -30.322 1.00 86.25 213 GLU A N 1
ATOM 1727 C CA . GLU A 1 213 ? 19.990 6.611 -29.783 1.00 86.25 213 GLU A CA 1
ATOM 1728 C C . GLU A 1 213 ? 20.242 5.255 -29.103 1.00 86.25 213 GLU A C 1
ATOM 1730 O O . GLU A 1 213 ? 19.759 5.017 -28.000 1.00 86.25 213 GLU A O 1
ATOM 1735 N N . GLU A 1 214 ? 21.104 4.408 -29.673 1.00 86.25 214 GLU A N 1
ATOM 1736 C CA . GLU A 1 214 ? 21.524 3.144 -29.048 1.00 86.25 214 GLU A CA 1
ATOM 1737 C C . GLU A 1 214 ? 22.262 3.401 -27.710 1.00 86.25 214 GLU A C 1
ATOM 1739 O O . GLU A 1 214 ? 22.039 2.698 -26.723 1.00 86.25 214 GLU A O 1
ATOM 1744 N N . ARG A 1 215 ? 23.069 4.474 -27.625 1.00 87.38 215 ARG A N 1
ATOM 1745 C CA . ARG A 1 215 ? 23.698 4.930 -26.368 1.00 87.38 215 ARG A CA 1
ATOM 1746 C C . ARG A 1 215 ? 22.671 5.446 -25.353 1.00 87.38 215 ARG A C 1
ATOM 1748 O O . ARG A 1 215 ? 22.773 5.095 -24.179 1.00 87.38 215 ARG A O 1
ATOM 1755 N N . ARG A 1 216 ? 21.679 6.236 -25.784 1.00 85.25 216 ARG A N 1
ATOM 1756 C CA . ARG A 1 216 ? 20.586 6.740 -24.926 1.00 85.25 216 ARG A CA 1
ATOM 1757 C C . ARG A 1 216 ? 19.754 5.587 -24.356 1.00 85.25 216 ARG A C 1
ATOM 1759 O O . ARG A 1 216 ? 19.541 5.534 -23.147 1.00 85.25 216 ARG A O 1
ATOM 1766 N N . ARG A 1 217 ? 19.357 4.629 -25.202 1.00 84.62 217 ARG A N 1
ATOM 1767 C CA . ARG A 1 217 ? 18.622 3.413 -24.809 1.00 84.62 217 ARG A CA 1
ATOM 1768 C C . ARG A 1 217 ? 19.401 2.569 -23.811 1.00 84.62 217 ARG A C 1
ATOM 1770 O O . ARG A 1 217 ? 18.827 2.165 -22.804 1.00 84.62 217 ARG A O 1
ATOM 1777 N N . LYS A 1 218 ? 20.695 2.337 -24.059 1.00 86.50 218 LYS A N 1
ATOM 1778 C CA . LYS A 1 218 ? 21.564 1.607 -23.130 1.00 86.50 218 LYS A CA 1
ATOM 1779 C C . LYS A 1 218 ? 21.639 2.303 -21.763 1.00 86.50 218 LYS A C 1
ATOM 1781 O O . LYS A 1 218 ? 21.404 1.651 -20.753 1.00 86.50 218 LYS A O 1
ATOM 1786 N N . ALA A 1 219 ? 21.912 3.608 -21.729 1.00 85.69 219 ALA A N 1
ATOM 1787 C CA . ALA A 1 219 ? 22.037 4.359 -20.477 1.00 85.69 219 ALA A CA 1
ATOM 1788 C C . ALA A 1 219 ? 20.721 4.408 -19.675 1.00 85.69 219 ALA A C 1
ATOM 1790 O O . ALA A 1 219 ? 20.739 4.256 -18.454 1.00 85.69 219 ALA A O 1
ATOM 1791 N N . LEU A 1 220 ? 19.578 4.568 -20.356 1.00 81.94 220 LEU A N 1
ATOM 1792 C CA . LEU A 1 220 ? 18.250 4.470 -19.742 1.00 81.94 220 LEU A CA 1
ATOM 1793 C C . LEU A 1 220 ? 18.015 3.070 -19.159 1.00 81.94 220 LEU A C 1
ATOM 1795 O O . LEU A 1 220 ? 17.606 2.935 -18.014 1.00 81.94 220 LEU A O 1
ATOM 1799 N N . TYR A 1 221 ? 18.319 2.024 -19.923 1.00 82.56 221 TYR A N 1
ATOM 1800 C CA . TYR A 1 221 ? 18.178 0.644 -19.473 1.00 82.56 221 TYR A CA 1
ATOM 1801 C C . TYR A 1 221 ? 19.043 0.325 -18.240 1.00 82.56 221 TYR A C 1
ATOM 1803 O O . TYR A 1 221 ? 18.532 -0.217 -17.262 1.00 82.56 221 TYR A O 1
ATOM 1811 N N . GLU A 1 222 ? 20.332 0.685 -18.255 1.00 84.88 222 GLU A N 1
ATOM 1812 C CA . GLU A 1 222 ? 21.256 0.422 -17.141 1.00 84.88 222 GLU A CA 1
ATOM 1813 C C . GLU A 1 222 ? 20.795 1.136 -15.865 1.00 84.88 222 GLU A C 1
ATOM 1815 O O . GLU A 1 222 ? 20.738 0.520 -14.800 1.00 84.88 222 GLU A O 1
ATOM 1820 N N . ARG A 1 223 ? 20.358 2.397 -15.993 1.00 81.19 223 ARG A N 1
ATOM 1821 C CA . ARG A 1 223 ? 19.717 3.156 -14.914 1.00 81.19 223 ARG A CA 1
ATOM 1822 C C . ARG A 1 223 ? 18.493 2.428 -14.351 1.00 81.19 223 ARG A C 1
ATOM 1824 O O . ARG A 1 223 ? 18.369 2.311 -13.135 1.00 81.19 223 ARG A O 1
ATOM 1831 N N . ASN A 1 224 ? 17.614 1.923 -15.210 1.00 78.31 224 ASN A N 1
ATOM 1832 C CA . ASN A 1 224 ? 16.356 1.308 -14.788 1.00 78.31 224 ASN A CA 1
ATOM 1833 C C . ASN A 1 224 ? 16.584 -0.059 -14.106 1.00 78.31 224 ASN A C 1
ATOM 1835 O O . ASN A 1 224 ? 15.893 -0.400 -13.147 1.00 78.31 224 ASN A O 1
ATOM 1839 N N . VAL A 1 225 ? 17.595 -0.828 -14.523 1.00 79.50 225 VAL A N 1
ATOM 1840 C CA . VAL A 1 225 ? 18.015 -2.061 -13.825 1.00 79.50 225 VAL A CA 1
ATOM 1841 C C . VAL A 1 225 ? 18.558 -1.752 -12.419 1.00 79.50 225 VAL A C 1
ATOM 1843 O O . VAL A 1 225 ? 18.232 -2.455 -11.459 1.00 79.50 225 VAL A O 1
ATOM 1846 N N . ASP A 1 226 ? 19.320 -0.668 -12.267 1.00 78.88 226 ASP A N 1
ATOM 1847 C CA . ASP A 1 226 ? 19.801 -0.177 -10.969 1.00 78.88 226 ASP A CA 1
ATOM 1848 C C . ASP A 1 226 ? 18.652 0.316 -10.068 1.00 78.88 226 ASP A C 1
ATOM 1850 O O . ASP A 1 226 ? 18.580 -0.033 -8.884 1.00 78.88 226 ASP A O 1
ATOM 1854 N N . GLU A 1 227 ? 17.719 1.092 -10.630 1.00 76.75 227 GLU A N 1
ATOM 1855 C CA . GLU A 1 227 ? 16.516 1.568 -9.940 1.00 76.75 227 GLU A CA 1
ATOM 1856 C C . GLU A 1 227 ? 15.659 0.395 -9.442 1.00 76.75 227 GLU A C 1
ATOM 1858 O O . GLU A 1 227 ? 15.230 0.421 -8.289 1.00 76.75 227 GLU A O 1
ATOM 1863 N N . LEU A 1 228 ? 15.498 -0.675 -10.233 1.00 76.62 228 LEU A N 1
ATOM 1864 C CA . LEU A 1 228 ? 14.756 -1.890 -9.867 1.00 76.62 228 LEU A CA 1
ATOM 1865 C C . LEU A 1 228 ? 15.358 -2.647 -8.666 1.00 76.62 228 LEU A C 1
ATOM 1867 O O . LEU A 1 228 ? 14.627 -3.175 -7.820 1.00 76.62 228 LEU A O 1
ATOM 1871 N N . VAL A 1 229 ? 16.687 -2.695 -8.543 1.00 76.62 229 VAL A N 1
ATOM 1872 C CA . VAL A 1 229 ? 17.340 -3.383 -7.415 1.00 76.62 229 VAL A CA 1
ATOM 1873 C C . VAL A 1 229 ? 17.328 -2.540 -6.141 1.00 76.62 229 VAL A C 1
ATOM 1875 O O . VAL A 1 229 ? 17.135 -3.098 -5.057 1.00 76.62 229 VAL A O 1
ATOM 1878 N N . ARG A 1 230 ? 17.447 -1.211 -6.243 1.00 77.44 230 ARG A N 1
ATOM 1879 C CA . ARG A 1 230 ? 17.271 -0.290 -5.101 1.00 77.44 230 ARG A CA 1
ATOM 1880 C C . ARG A 1 230 ? 15.824 -0.314 -4.600 1.00 77.44 230 ARG A C 1
ATOM 1882 O O . ARG A 1 230 ? 15.585 -0.485 -3.407 1.00 77.44 230 ARG A O 1
ATOM 1889 N N . LEU A 1 231 ? 14.869 -0.296 -5.526 1.00 76.06 231 LEU A N 1
ATOM 1890 C CA . LEU A 1 231 ? 13.438 -0.516 -5.314 1.00 76.06 231 LEU A CA 1
ATOM 1891 C C . LEU A 1 231 ? 13.144 -1.765 -4.456 1.00 76.06 231 LEU A C 1
ATOM 1893 O O . LEU A 1 231 ? 12.455 -1.666 -3.435 1.00 76.06 231 LEU A O 1
ATOM 1897 N N . ARG A 1 232 ? 13.732 -2.926 -4.788 1.00 78.88 232 ARG A N 1
ATOM 1898 C CA . ARG A 1 232 ? 13.617 -4.152 -3.968 1.00 78.88 232 ARG A CA 1
ATOM 1899 C C . ARG A 1 232 ? 14.030 -3.928 -2.511 1.00 78.88 232 ARG A C 1
ATOM 1901 O O . ARG A 1 232 ? 13.383 -4.444 -1.601 1.00 78.88 232 ARG A O 1
ATOM 1908 N N . GLN A 1 233 ? 15.095 -3.161 -2.275 1.00 79.81 233 GLN A N 1
ATOM 1909 C CA . GLN A 1 233 ? 15.596 -2.862 -0.931 1.00 79.81 233 GLN A CA 1
ATOM 1910 C C . GLN A 1 233 ? 14.664 -1.900 -0.176 1.00 79.81 233 GLN A C 1
ATOM 1912 O O . GLN A 1 233 ? 14.364 -2.156 0.992 1.00 79.81 233 GLN A O 1
ATOM 1917 N N . SER A 1 234 ? 14.140 -0.861 -0.837 1.00 76.88 234 SER A N 1
ATOM 1918 C CA . SER A 1 234 ? 13.180 0.076 -0.234 1.00 76.88 234 SER A CA 1
ATOM 1919 C C . SER A 1 234 ? 11.882 -0.618 0.191 1.00 76.88 234 SER A C 1
ATOM 1921 O O . SER A 1 234 ? 11.434 -0.411 1.321 1.00 76.88 234 SER A O 1
ATOM 1923 N N . PHE A 1 235 ? 11.319 -1.524 -0.622 1.00 81.56 235 PHE A N 1
ATOM 1924 C CA . PHE A 1 235 ? 10.168 -2.322 -0.176 1.00 81.56 235 PHE A CA 1
ATOM 1925 C C . PHE A 1 235 ? 10.528 -3.334 0.917 1.00 81.56 235 PHE A C 1
ATOM 1927 O O . PHE A 1 235 ? 9.757 -3.470 1.867 1.00 81.56 235 PHE A O 1
ATOM 1934 N N . ARG A 1 236 ? 11.710 -3.972 0.879 1.00 83.81 236 ARG A N 1
ATOM 1935 C CA . ARG A 1 236 ? 12.185 -4.825 1.990 1.00 83.81 236 ARG A CA 1
ATOM 1936 C C . ARG A 1 236 ? 12.204 -4.066 3.318 1.00 83.81 236 ARG A C 1
ATOM 1938 O O . ARG A 1 236 ? 11.808 -4.609 4.349 1.00 83.81 236 ARG A O 1
ATOM 1945 N N . TRP A 1 237 ? 12.667 -2.816 3.288 1.00 85.31 237 TRP A N 1
ATOM 1946 C CA . TRP A 1 237 ? 12.681 -1.933 4.448 1.00 85.31 237 TRP A CA 1
ATOM 1947 C C . TRP A 1 237 ? 11.263 -1.518 4.856 1.00 85.31 237 TRP A C 1
ATOM 1949 O O . TRP A 1 237 ? 10.934 -1.626 6.036 1.00 85.31 237 TRP A O 1
ATOM 1959 N N . TYR A 1 238 ? 10.411 -1.100 3.909 1.00 82.88 238 TYR A N 1
ATOM 1960 C CA . TYR A 1 238 ? 9.029 -0.688 4.188 1.00 82.88 238 TYR A CA 1
ATOM 1961 C C . TYR A 1 238 ? 8.258 -1.797 4.902 1.00 82.88 238 TYR A C 1
ATOM 1963 O O . TYR A 1 238 ? 7.739 -1.578 5.993 1.00 82.88 238 TYR A O 1
ATOM 1971 N N . ILE A 1 239 ? 8.242 -2.995 4.310 1.00 83.94 239 ILE A N 1
ATOM 1972 C CA . ILE A 1 239 ? 7.527 -4.170 4.814 1.00 83.94 239 ILE A CA 1
ATOM 1973 C C . ILE A 1 239 ? 7.978 -4.457 6.256 1.00 83.94 239 ILE A C 1
ATOM 1975 O O . ILE A 1 239 ? 7.170 -4.350 7.182 1.00 83.94 239 ILE A O 1
ATOM 1979 N N . LYS A 1 240 ? 9.290 -4.645 6.477 1.00 83.44 240 LYS A N 1
ATOM 1980 C CA . LYS A 1 240 ? 9.878 -4.927 7.801 1.00 83.44 240 LYS A CA 1
ATOM 1981 C C . LYS A 1 240 ? 9.458 -3.932 8.895 1.00 83.44 240 LYS A C 1
ATOM 1983 O O . LYS A 1 240 ? 9.261 -4.342 10.035 1.00 83.44 240 LYS A O 1
ATOM 1988 N N . HIS A 1 241 ? 9.343 -2.640 8.583 1.00 84.69 241 HIS A N 1
ATOM 1989 C CA . HIS A 1 241 ? 9.033 -1.607 9.583 1.00 84.69 241 HIS A CA 1
ATOM 1990 C C . HIS A 1 241 ? 7.539 -1.248 9.670 1.00 84.69 241 HIS A C 1
ATOM 1992 O O . HIS A 1 241 ? 7.126 -0.608 10.638 1.00 84.69 241 HIS A O 1
ATOM 1998 N N . ARG A 1 242 ? 6.709 -1.656 8.699 1.00 87.88 242 ARG A N 1
ATOM 1999 C CA . ARG A 1 242 ? 5.269 -1.336 8.658 1.00 87.88 242 ARG A CA 1
ATOM 2000 C C . ARG A 1 242 ? 4.356 -2.478 9.076 1.00 87.88 242 ARG A C 1
ATOM 2002 O O . ARG A 1 242 ? 3.249 -2.198 9.519 1.00 87.88 242 ARG A O 1
ATOM 2009 N N . GLU A 1 243 ? 4.805 -3.727 9.040 1.00 90.56 243 GLU A N 1
ATOM 2010 C CA . GLU A 1 243 ? 4.025 -4.881 9.516 1.00 90.56 243 GLU A CA 1
ATOM 2011 C C . GLU A 1 243 ? 3.555 -4.748 10.978 1.00 90.56 243 GLU A C 1
ATOM 2013 O O . GLU A 1 243 ? 2.390 -4.996 11.293 1.00 90.56 243 GLU A O 1
ATOM 2018 N N . GLY A 1 244 ? 4.428 -4.275 11.875 1.00 91.44 244 GLY A N 1
ATOM 2019 C CA . GLY A 1 244 ? 4.058 -4.009 13.268 1.00 91.44 244 GLY A CA 1
ATOM 2020 C C . GLY A 1 244 ? 3.027 -2.881 13.410 1.00 91.44 244 GLY A C 1
ATOM 2021 O O . GLY A 1 244 ? 2.174 -2.933 14.295 1.00 91.44 244 GLY A O 1
ATOM 2022 N N . ALA A 1 245 ? 3.053 -1.877 12.527 1.00 90.94 245 ALA A N 1
ATOM 2023 C CA . ALA A 1 245 ? 2.013 -0.849 12.478 1.00 90.94 245 ALA A CA 1
ATOM 2024 C C . ALA A 1 245 ? 0.691 -1.442 11.965 1.00 90.94 245 ALA A C 1
ATOM 2026 O O . ALA A 1 245 ? -0.332 -1.279 12.627 1.00 90.94 245 ALA A O 1
ATOM 2027 N N . LEU A 1 246 ? 0.733 -2.202 10.863 1.00 93.81 246 LEU A N 1
ATOM 2028 C CA . LEU A 1 246 ? -0.411 -2.882 10.250 1.00 93.81 246 LEU A CA 1
ATOM 2029 C C . LEU A 1 246 ? -1.196 -3.720 11.268 1.00 93.81 246 LEU A C 1
ATOM 2031 O O . LEU A 1 246 ? -2.401 -3.517 11.414 1.00 93.81 246 LEU A O 1
ATOM 2035 N N . LEU A 1 247 ? -0.523 -4.588 12.034 1.00 94.44 247 LEU A N 1
ATOM 2036 C CA . LEU A 1 247 ? -1.182 -5.380 13.081 1.00 94.44 247 LEU A CA 1
ATOM 2037 C C . LEU A 1 247 ? -1.862 -4.482 14.130 1.00 94.44 247 LEU A C 1
ATOM 2039 O O . LEU A 1 247 ? -3.007 -4.727 14.505 1.00 94.44 247 LEU A O 1
ATOM 2043 N N . ASN A 1 248 ? -1.191 -3.422 14.593 1.00 93.38 248 ASN A N 1
ATOM 2044 C CA . ASN A 1 248 ? -1.775 -2.496 15.570 1.00 93.38 248 ASN A CA 1
ATOM 2045 C C . ASN A 1 248 ? -2.971 -1.703 15.002 1.00 93.38 248 ASN A C 1
ATOM 2047 O O . ASN A 1 248 ? -3.866 -1.356 15.768 1.00 93.38 248 ASN A O 1
ATOM 2051 N N . ILE A 1 249 ? -3.009 -1.408 13.699 1.00 92.94 249 ILE A N 1
ATOM 2052 C CA . ILE A 1 249 ? -4.137 -0.722 13.044 1.00 92.94 249 ILE A CA 1
ATOM 2053 C C . ILE A 1 249 ? -5.325 -1.676 12.905 1.00 92.94 249 ILE A C 1
ATOM 2055 O O . ILE A 1 249 ? -6.414 -1.357 13.375 1.00 92.94 249 ILE A O 1
ATOM 2059 N N . VAL A 1 250 ? -5.109 -2.881 12.368 1.00 94.38 250 VAL A N 1
ATOM 2060 C CA . VAL A 1 250 ? -6.153 -3.914 12.233 1.00 94.38 250 VAL A CA 1
ATOM 2061 C C . VAL A 1 250 ? -6.785 -4.247 13.593 1.00 94.38 250 VAL A C 1
ATOM 2063 O O . VAL A 1 250 ? -8.009 -4.314 13.704 1.00 94.38 250 VAL A O 1
ATOM 2066 N N . LEU A 1 251 ? -5.980 -4.357 14.658 1.00 92.00 251 LEU A N 1
ATOM 2067 C CA . LEU A 1 251 ? -6.474 -4.577 16.025 1.00 92.00 251 LEU A CA 1
ATOM 2068 C C . LEU A 1 251 ? -7.268 -3.391 16.609 1.00 92.00 251 LEU A C 1
ATOM 2070 O O . LEU A 1 251 ? -8.128 -3.615 17.460 1.00 92.00 251 LEU A O 1
ATOM 2074 N N . LYS A 1 252 ? -7.009 -2.147 16.174 1.00 91.12 252 LYS A N 1
ATOM 2075 C CA . LYS A 1 252 ? -7.799 -0.959 16.563 1.00 91.12 252 LYS A CA 1
ATOM 2076 C C . LYS A 1 252 ? -9.117 -0.860 15.794 1.00 91.12 252 LYS A C 1
ATOM 2078 O O . LYS A 1 252 ? -10.114 -0.440 16.370 1.00 91.12 252 LYS A O 1
ATOM 2083 N N . LEU A 1 253 ? -9.114 -1.217 14.509 1.00 89.00 253 LEU A N 1
ATOM 2084 C CA . LEU A 1 253 ? -10.298 -1.175 13.645 1.00 89.00 253 LEU A CA 1
ATOM 2085 C C . LEU A 1 253 ? -11.284 -2.306 13.970 1.00 89.00 253 LEU A C 1
ATOM 2087 O O . LEU A 1 253 ? -12.500 -2.110 13.903 1.00 89.00 253 LEU A O 1
ATOM 2091 N N . HIS A 1 254 ? -10.771 -3.487 14.330 1.00 91.19 254 HIS A N 1
ATOM 2092 C CA . HIS A 1 254 ? -11.559 -4.710 14.519 1.00 91.19 254 HIS A CA 1
ATOM 2093 C C . HIS A 1 254 ? -11.256 -5.402 15.868 1.00 91.19 254 HIS A C 1
ATOM 2095 O O . HIS A 1 254 ? -10.867 -6.574 15.892 1.00 91.19 254 HIS A O 1
ATOM 2101 N N . PRO A 1 255 ? -11.424 -4.706 17.012 1.00 89.00 255 PRO A N 1
ATOM 2102 C CA . PRO A 1 255 ? -11.096 -5.246 18.331 1.00 89.00 255 PRO A CA 1
ATOM 2103 C C . PRO A 1 255 ? -11.920 -6.506 18.635 1.00 89.00 255 PRO A C 1
ATOM 2105 O O . PRO A 1 255 ? -13.147 -6.491 18.586 1.00 89.00 255 PRO A O 1
ATOM 2108 N N . GLY A 1 256 ? -11.238 -7.620 18.918 1.00 87.50 256 GLY A N 1
ATOM 2109 C CA . GLY A 1 256 ? -11.851 -8.924 19.213 1.00 87.50 256 GLY A CA 1
ATOM 2110 C C . GLY A 1 256 ? -12.472 -9.665 18.016 1.00 87.50 256 GLY A C 1
ATOM 2111 O O . GLY A 1 256 ? -12.659 -10.880 18.087 1.00 87.50 256 GLY A O 1
ATOM 2112 N N . ASN A 1 257 ? -12.740 -8.997 16.888 1.00 92.12 257 ASN A N 1
ATOM 2113 C CA . ASN A 1 257 ? -13.320 -9.629 15.700 1.00 92.12 257 ASN A CA 1
ATOM 2114 C C . ASN A 1 257 ? -12.235 -10.338 14.871 1.00 92.12 257 ASN A C 1
ATOM 2116 O O . ASN A 1 257 ? -11.669 -9.765 13.939 1.00 92.12 257 ASN A O 1
ATOM 2120 N N . ARG A 1 258 ? -11.967 -11.612 15.200 1.00 92.50 258 ARG A N 1
ATOM 2121 C CA . ARG A 1 258 ? -10.996 -12.459 14.481 1.00 92.50 258 ARG A CA 1
ATOM 2122 C C . ARG A 1 258 ? -11.243 -12.478 12.974 1.00 92.50 258 ARG A C 1
ATOM 2124 O O . ARG A 1 258 ? -10.287 -12.367 12.215 1.00 92.50 258 ARG A O 1
ATOM 2131 N N . SER A 1 259 ? -12.492 -12.656 12.543 1.00 91.19 259 SER A N 1
ATOM 2132 C CA . SER A 1 259 ? -12.816 -12.862 11.129 1.00 91.19 259 SER A CA 1
ATOM 2133 C C . SER A 1 259 ? -12.436 -11.640 10.294 1.00 91.19 259 SER A C 1
ATOM 2135 O O . SER A 1 259 ? -11.622 -11.773 9.383 1.00 91.19 259 SER A O 1
ATOM 2137 N N . ARG A 1 260 ? -12.915 -10.445 10.674 1.00 93.06 260 ARG A N 1
ATOM 2138 C CA . ARG A 1 260 ? -12.604 -9.195 9.958 1.00 93.06 260 ARG A CA 1
ATOM 2139 C C . ARG A 1 260 ? -11.134 -8.786 10.103 1.00 93.06 260 ARG A C 1
ATOM 2141 O O . ARG A 1 260 ? -10.558 -8.226 9.177 1.00 93.06 260 ARG A O 1
ATOM 2148 N N . ALA A 1 261 ? -10.491 -9.104 11.230 1.00 93.19 261 ALA A N 1
ATOM 2149 C CA . ALA A 1 261 ? -9.059 -8.863 11.402 1.00 93.19 261 ALA A CA 1
ATOM 2150 C C . ALA A 1 261 ? -8.196 -9.726 10.458 1.00 93.19 261 ALA A C 1
ATOM 2152 O O . ALA A 1 261 ? -7.280 -9.209 9.822 1.00 93.19 261 ALA A O 1
ATOM 2153 N N . LEU A 1 262 ? -8.493 -11.025 10.321 1.00 93.88 262 LEU A N 1
ATOM 2154 C CA . LEU A 1 262 ? -7.784 -11.902 9.379 1.00 93.88 262 LEU A CA 1
ATOM 2155 C C . LEU A 1 262 ? -8.126 -11.591 7.912 1.00 93.88 262 LEU A C 1
ATOM 2157 O O . LEU A 1 262 ? -7.280 -11.775 7.043 1.00 93.88 262 LEU A O 1
ATOM 2161 N N . GLU A 1 263 ? -9.341 -11.120 7.628 1.00 94.31 263 GLU A N 1
ATOM 2162 C CA . GLU A 1 263 ? -9.753 -10.623 6.308 1.00 94.31 263 GLU A CA 1
ATOM 2163 C C . GLU A 1 263 ? -8.896 -9.423 5.876 1.00 94.31 263 GLU A C 1
ATOM 2165 O O . GLU A 1 263 ? -8.191 -9.515 4.870 1.00 94.31 263 GLU A O 1
ATOM 2170 N N . ARG A 1 264 ? -8.820 -8.365 6.700 1.00 93.81 264 ARG A N 1
ATOM 2171 C CA . ARG A 1 264 ? -7.969 -7.192 6.420 1.00 93.81 264 ARG A CA 1
ATOM 2172 C C . ARG A 1 264 ? -6.480 -7.545 6.292 1.00 93.81 264 ARG A C 1
ATOM 2174 O O . ARG A 1 264 ? -5.768 -6.913 5.521 1.00 93.81 264 ARG A O 1
ATOM 2181 N N . LEU A 1 265 ? -5.980 -8.571 6.989 1.00 94.31 265 LEU A N 1
ATOM 2182 C CA . LEU A 1 265 ? -4.607 -9.056 6.772 1.00 94.31 265 LEU A CA 1
ATOM 2183 C C . LEU A 1 265 ? -4.442 -9.795 5.430 1.00 94.31 265 LEU A C 1
ATOM 2185 O O . LEU A 1 265 ? -3.431 -9.598 4.754 1.00 94.31 265 LEU A O 1
ATOM 2189 N N . ARG A 1 266 ? -5.431 -10.586 4.992 1.00 93.50 266 ARG A N 1
ATOM 2190 C CA . ARG A 1 266 ? -5.420 -11.235 3.665 1.00 93.50 266 ARG A CA 1
ATOM 2191 C C . ARG A 1 266 ? -5.428 -10.216 2.525 1.00 93.50 266 ARG A C 1
ATOM 2193 O O . ARG A 1 266 ? -4.707 -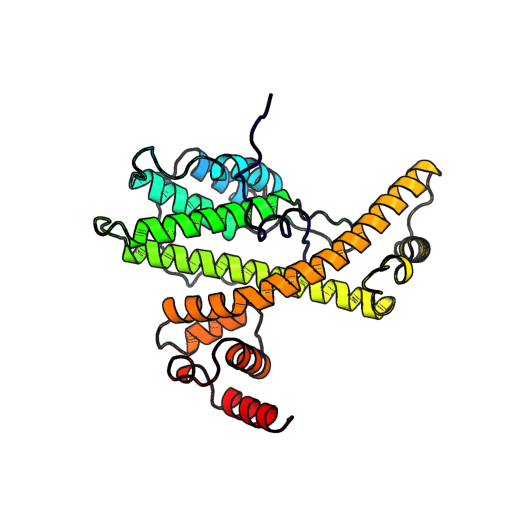10.413 1.549 1.00 93.50 266 ARG A O 1
ATOM 2200 N N . GLU A 1 267 ? -6.144 -9.101 2.675 1.00 92.12 267 GLU A N 1
ATOM 2201 C CA . GLU A 1 267 ? -6.119 -7.978 1.721 1.00 92.12 267 GLU A CA 1
ATOM 2202 C C . GLU A 1 267 ? -4.722 -7.361 1.533 1.00 92.12 267 GLU A C 1
ATOM 2204 O O . GLU A 1 267 ? -4.413 -6.860 0.456 1.00 92.12 267 GLU A O 1
ATOM 2209 N N . CYS A 1 268 ? -3.849 -7.409 2.546 1.00 90.25 268 CYS A N 1
ATOM 2210 C CA . CYS A 1 268 ? -2.456 -6.961 2.425 1.00 90.25 268 CYS A CA 1
ATOM 2211 C C . CYS A 1 268 ? -1.530 -7.984 1.739 1.00 90.2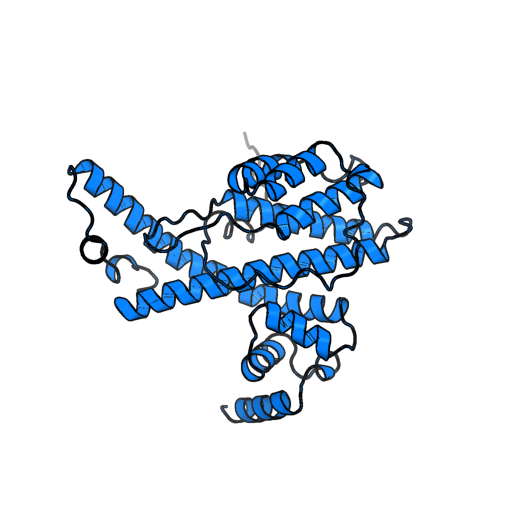5 268 CYS A C 1
ATOM 2213 O O . CYS A 1 268 ? -0.345 -7.700 1.567 1.00 90.25 268 CYS A O 1
ATOM 2215 N N . GLY A 1 269 ? -2.045 -9.156 1.352 1.00 89.38 269 GLY A N 1
ATOM 2216 C CA . GLY A 1 269 ? -1.310 -10.200 0.633 1.00 89.38 269 GLY A CA 1
ATOM 2217 C C . GLY A 1 269 ? -0.986 -11.462 1.440 1.00 89.38 269 GLY A C 1
ATOM 2218 O O . GLY A 1 269 ? -0.465 -12.405 0.853 1.00 89.38 269 GLY A O 1
ATOM 2219 N N . TYR A 1 270 ? -1.316 -11.532 2.735 1.00 91.50 270 TYR A N 1
ATOM 2220 C CA . TYR A 1 270 ? -1.087 -12.721 3.574 1.00 91.50 270 TYR A CA 1
ATOM 2221 C C . TYR A 1 270 ? -2.162 -13.789 3.324 1.00 91.50 270 TYR A C 1
ATOM 2223 O O . TYR A 1 270 ? -3.106 -13.922 4.102 1.00 91.50 270 TYR A O 1
ATOM 2231 N N . LYS A 1 271 ? -2.077 -14.505 2.196 1.00 90.12 271 LYS A N 1
ATOM 2232 C CA . LYS A 1 271 ? -3.181 -15.334 1.678 1.00 90.12 271 LYS A CA 1
ATOM 2233 C C . LYS A 1 271 ? -3.416 -16.619 2.480 1.00 90.12 271 LYS A C 1
ATOM 2235 O O . LYS A 1 271 ? -4.568 -17.006 2.680 1.00 90.12 271 LYS A O 1
ATOM 2240 N N . THR A 1 272 ? -2.356 -17.277 2.941 1.00 91.19 272 THR A N 1
ATOM 2241 C CA . THR A 1 272 ? -2.406 -18.581 3.623 1.00 91.19 272 THR A CA 1
ATOM 2242 C C . THR A 1 272 ? -2.330 -18.471 5.147 1.00 91.19 272 THR A C 1
ATOM 2244 O O . THR A 1 272 ? -1.751 -17.538 5.701 1.00 91.19 272 THR A O 1
ATOM 2247 N N . ASP A 1 273 ? -2.849 -19.484 5.852 1.00 92.38 273 ASP A N 1
ATOM 2248 C CA . ASP A 1 273 ? -2.704 -19.589 7.313 1.00 92.38 273 ASP A CA 1
ATOM 2249 C C . ASP A 1 273 ? -1.222 -19.699 7.751 1.00 92.38 273 ASP A C 1
ATOM 2251 O O . ASP A 1 273 ? -0.906 -19.281 8.863 1.00 92.38 273 ASP A O 1
ATOM 2255 N N . ARG A 1 274 ? -0.300 -20.182 6.892 1.00 92.62 274 ARG A N 1
ATOM 2256 C CA . ARG A 1 274 ? 1.155 -20.173 7.164 1.00 92.62 274 ARG A CA 1
ATOM 2257 C C . ARG A 1 274 ? 1.727 -18.754 7.113 1.00 92.62 274 ARG A C 1
ATOM 2259 O O . ARG A 1 274 ? 2.332 -18.324 8.088 1.00 92.62 274 ARG A O 1
ATOM 2266 N N . GLU A 1 275 ? 1.488 -18.010 6.031 1.00 92.19 275 GLU A N 1
ATOM 2267 C CA . GLU A 1 275 ? 1.944 -16.614 5.894 1.00 92.19 275 GLU A CA 1
ATOM 2268 C C . GLU A 1 275 ? 1.382 -15.719 7.009 1.00 92.19 275 GLU A C 1
ATOM 2270 O O . GLU A 1 275 ? 2.096 -14.870 7.544 1.00 92.19 275 GLU A O 1
ATOM 2275 N N . LEU A 1 276 ? 0.119 -15.935 7.399 1.00 93.94 276 LEU A N 1
ATOM 2276 C CA . LEU A 1 276 ? -0.507 -15.240 8.525 1.00 93.94 276 LEU A CA 1
ATOM 2277 C C . LEU A 1 276 ? 0.165 -15.584 9.863 1.00 93.94 276 LEU A C 1
ATOM 2279 O O . LEU A 1 276 ? 0.370 -14.682 10.670 1.00 93.94 276 LEU A O 1
ATOM 2283 N N . VAL A 1 277 ? 0.542 -16.844 10.115 1.00 93.44 277 VAL A N 1
ATOM 2284 C CA . VAL A 1 277 ? 1.306 -17.209 11.325 1.00 93.44 277 VAL A CA 1
ATOM 2285 C C . VAL A 1 277 ? 2.692 -16.572 11.310 1.00 93.44 277 VAL A C 1
ATOM 2287 O O . VAL A 1 277 ? 3.057 -15.925 12.286 1.00 93.44 277 VAL A O 1
ATOM 2290 N N . GLU A 1 278 ? 3.440 -16.689 10.213 1.00 92.69 278 GLU A N 1
ATOM 2291 C CA . GLU A 1 278 ? 4.782 -16.102 10.091 1.00 92.69 278 GLU A CA 1
ATOM 2292 C C . GLU A 1 278 ? 4.759 -14.574 10.281 1.00 92.69 278 GLU A C 1
ATOM 2294 O O . GLU A 1 278 ? 5.657 -14.017 10.914 1.00 92.69 278 GLU A O 1
ATOM 2299 N N . PHE A 1 279 ? 3.714 -13.895 9.792 1.00 92.88 279 PHE A N 1
ATOM 2300 C CA . PHE A 1 279 ? 3.445 -12.481 10.069 1.00 92.88 279 PHE A CA 1
ATOM 2301 C C . PHE A 1 279 ? 3.125 -12.218 11.550 1.00 92.88 279 PHE A C 1
ATOM 2303 O O . PHE A 1 279 ? 3.687 -11.292 12.140 1.00 92.88 279 PHE A O 1
ATOM 2310 N N . LEU A 1 280 ? 2.241 -13.001 12.179 1.00 93.00 280 LEU A N 1
ATOM 2311 C CA . LEU A 1 280 ? 1.870 -12.783 13.582 1.00 93.00 280 LEU A CA 1
ATOM 2312 C C . LEU A 1 280 ? 3.040 -13.039 14.539 1.00 93.00 280 LEU A C 1
ATOM 2314 O O . LEU A 1 280 ? 3.238 -12.234 15.450 1.00 93.00 280 LEU A O 1
ATOM 2318 N N . GLU A 1 281 ? 3.859 -14.072 14.319 1.00 90.38 281 GLU A N 1
ATOM 2319 C CA . GLU A 1 281 ? 5.042 -14.325 15.154 1.00 90.38 281 GLU A CA 1
ATOM 2320 C C . GLU A 1 281 ? 6.038 -13.161 15.085 1.00 90.38 281 GLU A C 1
ATOM 2322 O O . GLU A 1 281 ? 6.412 -12.610 16.122 1.00 90.38 281 GLU A O 1
ATOM 2327 N N . ARG A 1 282 ? 6.396 -12.698 13.876 1.00 89.31 282 ARG A N 1
ATOM 2328 C CA . ARG A 1 282 ? 7.390 -11.620 13.705 1.00 89.31 282 ARG A CA 1
ATOM 2329 C C . ARG A 1 282 ? 6.902 -10.221 14.107 1.00 89.31 282 ARG A C 1
ATOM 2331 O O . ARG A 1 282 ? 7.726 -9.327 14.280 1.00 89.31 282 ARG A O 1
ATOM 2338 N N . THR A 1 283 ? 5.593 -10.019 14.292 1.00 88.31 283 THR A N 1
ATOM 2339 C CA . THR A 1 283 ? 5.003 -8.717 14.681 1.00 88.31 283 THR A CA 1
ATOM 2340 C C . THR A 1 283 ? 4.464 -8.645 16.109 1.00 88.31 283 THR A C 1
ATOM 2342 O O . THR A 1 283 ? 4.357 -7.548 16.669 1.00 88.31 283 THR A O 1
ATOM 2345 N N . GLY A 1 284 ? 4.103 -9.775 16.723 1.00 78.75 284 GLY A N 1
ATOM 2346 C CA . GLY A 1 284 ? 3.438 -9.778 18.028 1.00 78.75 284 GLY A CA 1
ATOM 2347 C C . GLY A 1 284 ? 3.555 -11.062 18.849 1.00 78.75 284 GLY A C 1
ATOM 2348 O O . GLY A 1 284 ? 3.473 -10.969 20.077 1.00 78.75 284 GLY A O 1
ATOM 2349 N N . GLY A 1 285 ? 3.762 -12.215 18.213 1.00 81.75 285 GLY A N 1
ATOM 2350 C CA . GLY A 1 285 ? 3.744 -13.542 18.832 1.00 81.75 285 GLY A CA 1
ATOM 2351 C C . GLY A 1 285 ? 2.403 -13.913 19.470 1.00 81.75 285 GLY A C 1
ATOM 2352 O O . GLY A 1 285 ? 1.440 -13.141 19.449 1.00 81.75 285 GLY A O 1
ATOM 2353 N N . MET A 1 286 ? 2.356 -15.057 20.156 1.00 81.12 286 MET A N 1
ATOM 2354 C CA . MET A 1 286 ? 1.196 -15.497 20.955 1.00 81.12 286 MET A CA 1
ATOM 2355 C C . MET A 1 286 ? 0.960 -14.692 22.255 1.00 81.12 286 MET A C 1
ATOM 2357 O O . MET A 1 286 ? 0.588 -15.229 23.297 1.00 81.12 286 MET A O 1
ATOM 2361 N N . ARG A 1 287 ? 1.134 -13.365 22.226 1.00 83.94 287 ARG A N 1
ATOM 2362 C CA . ARG A 1 287 ? 0.738 -12.475 23.332 1.00 83.94 287 ARG A CA 1
ATOM 2363 C C . ARG A 1 287 ? -0.790 -12.416 23.427 1.00 83.94 287 ARG A C 1
ATOM 2365 O O . ARG A 1 287 ? -1.466 -12.417 22.401 1.00 83.94 287 ARG A O 1
ATOM 2372 N N . LYS A 1 288 ? -1.347 -12.247 24.637 1.00 81.56 288 LYS A N 1
ATOM 2373 C CA . LYS A 1 288 ? -2.810 -12.223 24.901 1.00 81.56 288 LYS A CA 1
ATOM 2374 C C . LYS A 1 288 ? -3.629 -11.372 23.908 1.00 81.56 288 LYS A C 1
ATOM 2376 O O . LYS A 1 288 ? -4.700 -11.788 23.487 1.00 81.56 288 LYS A O 1
ATOM 2381 N N . ARG A 1 289 ? -3.108 -10.206 23.491 1.00 84.75 289 ARG A N 1
ATOM 2382 C CA . ARG A 1 289 ? -3.764 -9.283 22.534 1.00 84.75 289 ARG A CA 1
ATOM 2383 C C . ARG A 1 289 ? -3.799 -9.760 21.069 1.00 84.75 289 ARG A C 1
ATOM 2385 O O . ARG A 1 289 ? -4.417 -9.100 20.248 1.00 84.75 289 ARG A O 1
ATOM 2392 N N . VAL A 1 290 ? -3.078 -10.831 20.737 1.00 88.12 290 VAL A N 1
ATOM 2393 C CA . VAL A 1 290 ? -2.903 -11.389 19.379 1.00 88.12 290 VAL A CA 1
ATOM 2394 C C . VAL A 1 290 ? -3.397 -12.838 19.318 1.00 88.12 290 VAL A C 1
ATOM 2396 O O . VAL A 1 290 ? -3.902 -13.273 18.291 1.00 88.12 290 VAL A O 1
ATOM 2399 N N . GLN A 1 291 ? -3.319 -13.570 20.434 1.00 87.69 291 GLN A N 1
ATOM 2400 C CA . GLN A 1 291 ? -3.683 -14.987 20.561 1.00 87.69 291 GLN A CA 1
ATOM 2401 C C . GLN A 1 291 ? -5.070 -15.333 19.981 1.00 87.69 291 GLN A C 1
ATOM 2403 O O . GLN A 1 291 ? -5.232 -16.397 19.391 1.00 87.69 291 GLN A O 1
ATOM 2408 N N . PHE A 1 292 ? -6.052 -14.427 20.079 1.00 91.25 292 PHE A N 1
ATOM 2409 C CA . PHE A 1 292 ? -7.397 -14.632 19.523 1.00 91.25 292 PHE A CA 1
ATOM 2410 C C . PHE A 1 292 ? -7.445 -14.713 17.985 1.00 91.25 292 PHE A C 1
ATOM 2412 O O . PHE A 1 292 ? -8.434 -15.202 17.441 1.00 91.25 292 PHE A O 1
ATOM 2419 N N . LEU A 1 293 ? -6.404 -14.253 17.278 1.00 92.00 293 LEU A N 1
ATOM 2420 C CA . LEU A 1 293 ? -6.317 -14.322 15.818 1.00 92.00 293 LEU A CA 1
ATOM 2421 C C . LEU A 1 293 ? -5.995 -15.732 15.307 1.00 92.00 293 LEU A C 1
ATOM 2423 O O . LEU A 1 293 ? -6.376 -16.066 14.189 1.00 92.00 293 LEU A O 1
ATOM 2427 N N . TYR A 1 294 ? -5.339 -16.576 16.107 1.00 91.19 294 TYR A N 1
ATOM 2428 C CA . TYR A 1 294 ? -4.887 -17.890 15.654 1.00 91.19 294 TYR A CA 1
ATOM 2429 C C . TYR A 1 294 ? -6.078 -18.841 15.446 1.00 91.19 294 TYR A C 1
ATOM 2431 O O . TYR A 1 294 ? -6.765 -19.246 16.387 1.00 91.19 294 TYR A O 1
ATOM 2439 N N . SER A 1 295 ? -6.326 -19.214 14.188 1.00 86.88 295 SER A N 1
ATOM 2440 C CA . SER A 1 295 ? -7.278 -20.268 13.822 1.00 86.88 295 SER A CA 1
ATOM 2441 C C . SER A 1 295 ? -6.787 -21.651 14.311 1.00 86.88 295 SER A C 1
ATOM 2443 O O . SER A 1 295 ? -5.583 -21.852 14.489 1.00 86.88 295 SER A O 1
ATOM 2445 N N . PRO A 1 296 ? -7.660 -22.667 14.455 1.00 86.88 296 PRO A N 1
ATOM 2446 C CA . PRO A 1 296 ? -7.222 -24.050 14.679 1.00 86.88 296 PRO A CA 1
ATOM 2447 C C . PRO A 1 296 ? -6.317 -24.618 13.566 1.00 86.88 296 PRO A C 1
ATOM 2449 O O . PRO A 1 296 ? -5.605 -25.594 13.803 1.00 86.88 296 PRO A O 1
ATOM 2452 N N . GLY A 1 297 ? -6.329 -24.017 12.368 1.00 88.06 297 GLY A N 1
ATOM 2453 C CA . GLY A 1 297 ? -5.365 -24.267 11.292 1.00 88.06 297 GLY A CA 1
ATOM 2454 C C . GLY A 1 297 ? -4.013 -23.611 11.571 1.00 88.06 297 GLY A C 1
ATOM 2455 O O . GLY A 1 297 ? -3.004 -24.305 11.635 1.00 88.06 297 GLY A O 1
ATOM 2456 N N . MET A 1 298 ? -4.005 -22.310 11.863 1.00 91.25 298 MET A N 1
ATOM 2457 C CA . MET A 1 298 ? -2.817 -21.541 12.262 1.00 91.25 298 MET A CA 1
ATOM 2458 C C . MET A 1 298 ? -2.094 -22.162 13.470 1.00 91.25 298 MET A C 1
ATOM 2460 O O . MET A 1 298 ? -0.870 -22.233 13.491 1.00 91.25 298 MET A O 1
ATOM 2464 N N . LEU A 1 299 ? -2.831 -22.699 14.450 1.00 89.88 299 LEU A N 1
ATOM 2465 C CA . LEU A 1 299 ? -2.259 -23.431 15.591 1.00 89.88 299 LEU A CA 1
ATOM 2466 C C . LEU A 1 299 ? -1.568 -24.751 15.200 1.00 89.88 299 LEU A C 1
ATOM 2468 O O . LEU A 1 299 ? -0.761 -25.263 15.976 1.00 89.88 299 LEU A O 1
ATOM 2472 N N . ARG A 1 300 ? -1.860 -25.332 14.028 1.00 88.94 300 ARG A N 1
ATOM 2473 C CA . ARG A 1 300 ? -1.076 -26.451 13.475 1.00 88.94 300 ARG A CA 1
ATOM 2474 C C . ARG A 1 300 ? 0.207 -25.948 12.826 1.00 88.94 300 ARG A C 1
ATOM 2476 O O . ARG A 1 300 ? 1.249 -26.518 13.117 1.00 88.94 300 ARG A O 1
ATOM 2483 N N . GLU A 1 301 ? 0.149 -24.876 12.037 1.00 90.38 301 GLU A N 1
ATOM 2484 C CA . GLU A 1 301 ? 1.331 -24.313 11.365 1.00 90.38 301 GLU A CA 1
ATOM 2485 C C . GLU A 1 301 ? 2.351 -23.739 12.364 1.00 90.38 301 GLU A C 1
ATOM 2487 O O . GLU A 1 301 ? 3.528 -24.072 12.281 1.00 90.38 301 GLU A O 1
ATOM 2492 N N . HIS A 1 302 ? 1.907 -23.011 13.395 1.00 87.00 302 HIS A N 1
ATOM 2493 C CA . HIS A 1 302 ? 2.768 -22.560 14.501 1.00 87.00 302 HIS A CA 1
ATOM 2494 C C . HIS A 1 302 ? 3.532 -23.726 15.165 1.00 87.00 302 HIS A C 1
ATOM 2496 O O . HIS A 1 302 ? 4.727 -23.625 15.431 1.00 87.00 302 HIS A O 1
ATOM 2502 N N . ARG A 1 303 ? 2.870 -24.876 15.371 1.00 87.25 303 ARG A N 1
ATOM 2503 C CA . ARG A 1 303 ? 3.490 -26.093 15.936 1.00 87.25 303 ARG A CA 1
ATOM 2504 C C . ARG A 1 303 ? 4.356 -26.892 14.949 1.00 87.25 303 ARG A C 1
ATOM 2506 O O . ARG A 1 303 ? 4.923 -27.903 15.364 1.00 87.25 303 ARG A O 1
ATOM 2513 N N . LYS A 1 304 ? 4.427 -26.492 13.674 1.00 88.00 304 LYS A N 1
ATOM 2514 C CA . LYS A 1 304 ? 5.456 -26.961 12.729 1.00 88.00 304 LYS A CA 1
ATOM 2515 C C . LYS A 1 304 ? 6.681 -26.058 12.800 1.00 88.00 304 LYS A C 1
ATOM 2517 O O . LYS A 1 304 ? 7.770 -26.574 12.974 1.00 88.00 304 LYS A O 1
ATOM 2522 N N . LEU A 1 305 ? 6.477 -24.736 12.748 1.00 82.38 305 LEU A N 1
ATOM 2523 C CA . LEU A 1 305 ? 7.557 -23.744 12.813 1.00 82.38 305 LEU A CA 1
ATOM 2524 C C . LEU A 1 305 ? 8.415 -23.935 14.073 1.00 82.38 305 LEU A C 1
ATOM 2526 O O . LEU A 1 305 ? 9.621 -24.095 13.961 1.00 82.38 305 LEU A O 1
ATOM 2530 N N . GLY A 1 306 ? 7.794 -24.081 15.252 1.00 70.88 306 GLY A N 1
ATOM 2531 C CA . GLY A 1 306 ? 8.487 -24.426 16.510 1.00 70.88 306 GLY A CA 1
ATOM 2532 C C . GLY A 1 306 ? 9.014 -25.872 16.607 1.00 70.88 306 GLY A C 1
ATOM 2533 O O . GLY A 1 306 ? 9.053 -26.431 17.703 1.00 70.88 306 GLY A O 1
ATOM 2534 N N . LYS A 1 307 ? 9.310 -26.504 15.465 1.00 62.84 307 LYS A N 1
ATOM 2535 C CA . LYS A 1 307 ? 10.015 -27.787 15.283 1.00 62.84 307 LYS A CA 1
ATOM 2536 C C . LYS A 1 307 ? 10.965 -27.770 14.070 1.00 62.84 307 LYS A C 1
ATOM 2538 O O . LYS A 1 307 ? 11.488 -28.820 13.704 1.00 62.84 307 LYS A O 1
ATOM 2543 N N . GLU A 1 308 ? 11.109 -26.622 13.405 1.00 55.94 308 GLU A N 1
ATOM 2544 C CA . GLU A 1 308 ? 12.096 -26.382 12.342 1.00 55.94 308 GLU A CA 1
ATOM 2545 C C . GLU A 1 308 ? 13.376 -25.709 12.915 1.00 55.94 308 GLU A C 1
ATOM 2547 O O . GLU A 1 308 ? 14.335 -25.520 12.168 1.00 55.94 308 GLU A O 1
ATOM 2552 N N . ASP A 1 309 ? 13.386 -25.424 14.232 1.00 42.62 309 ASP A N 1
ATOM 2553 C CA . ASP A 1 309 ? 14.531 -25.060 15.095 1.00 42.62 309 ASP A CA 1
ATOM 2554 C C . ASP A 1 309 ? 15.073 -26.288 15.868 1.00 42.62 309 ASP A C 1
ATOM 2556 O O . ASP A 1 309 ? 16.313 -26.389 16.021 1.00 42.62 309 ASP A O 1
#

Organism: NCBI:txid239935

Radius of gyration: 22.47 Å; chains: 1; bounding box: 56×64×60 Å

Sequence (309 aa):
MAANILSGMVPLSLSFFLLFSLGSRADEAAVYDDLPSFMDIRIERLSGDARHLKDLLDQGKLGDFYQQALPVLNRELFDEDGGMTPEELENALFINNMVVKAPYQDYRLDNFSIWINGSELETKFKAYTNLSKIQTYVRENKRLRHGKEFARFCLEAEFEYIRRMMLQGAAVYRYIAGLEAEHGKFHPVRPVDTLPYWRYRETKNLAACGAEEERRRKALYERNVDELVRLRQSFRWYIKHREGALLNIVLKLHPGNRSRALERLRECGYKTDRELVEFLERTGGMRKRVQFLYSPGMLREHRKLGKED

pLDDT: mean 76.05, std 19.86, range [22.94, 94.44]

Foldseek 3Di:
DDDDDDDDDPDPLVVLQLQAADDDDDDDDDDDDPDPPPVPPPLVLADPLLNVLVVCLVVVVQVVNLVSLLVVLPDDLAPPVRHDDPSSLSNLLRSLLCLLQGDQRDDDPPQLPGPPPSSSSVSNVSSLVSLVSSLVVLVPPPVDPCSVVSNLSSLVSNLSNLLVLLNSLVRLVVVQVVLCVVQNHADLVQRCVSVPPVVSCVVVVPDDDDPVVSVVSRVSNSVSSNSSSSNNVSSVVSCLVCLLVNLVSLCVNQPLNLVSSVVSVVSSPQVDLLSVLVSCCSRPNCDPRSVSNQDPVNVVNNVVVVVVD